Protein AF-A0A397C5M6-F1 (afdb_monomer_lite)

InterPro domains:
  IPR000742 EGF-like domain [PS00022] (44-55)
  IPR000742 EGF-like domain [PS00022] (215-226)
  IPR000742 EGF-like domain [PS01186] (44-55)
  IPR000742 EGF-like domain [PS01186] (215-226)
  IPR000742 EGF-like domain [PS50026] (17-56)
  IPR000742 EGF-like domain [PS50026] (193-227)
  IPR000742 EGF-like domain [SM00181] (20-56)
  IPR000742 EGF-like domain [SM00181] (185-227)
  IPR013111 Epidermal growth factor-like domain, extracellular [PF07974] (201-226)
  IPR052108 Multiple EGF-like domains/Integrin beta-like [PTHR24035] (18-228)

Foldseek 3Di:
DDDDDDDDDPDDPPPDPPQAADDPPDALVVQFDWDQDPVRHTFTDGHFQFEDGSRQFGAAFWWFQQPQQVVFFFWKKKKFFADDPAPDWKWKDALHDTFTQDQHDPRDGPDDQVSVQVRVCPTLFADHKGKDWDDWDPPPPDSGGGPTMIMMTRPITDRGTRAYHRRDDQRHDAQVSMAIVVRSRIGMDTPDRPRHGTTGALNVAFDQDRNVSFTDGDPQFDDRSSRDRDDD

Radius of gyration: 25.09 Å; chains: 1; bounding box: 76×73×79 Å

Organism: Aphanomyces astaci (NCBI:txid112090)

Secondary structure (DSSP, 8-state):
------------------S--S-SSSGGGGSEEEEE-TTS-EEEEEPTTEESTTS-EEPPPEEE-TTTGGGSBPEEEEEEEPP--TTPEEEEEETTEEEEEES-GGGS----HHHHHHHHTT-TT--SEEEEEEPPPS-TT-TTS-SEEEEEEE----SS----SSS--SS---GGGEEEESTTSEEEEES--SSBPPEEEGGGSEEEETTTTEEEEPTT-BSTTS-B-S--

pLDDT: mean 88.64, std 14.31, range [40.0, 98.44]

Structure (mmCIF, N/CA/C/O backbone):
data_AF-A0A397C5M6-F1
#
_entry.id   AF-A0A397C5M6-F1
#
loop_
_atom_site.group_PDB
_atom_site.id
_atom_site.type_symbol
_atom_site.label_atom_id
_atom_site.label_alt_id
_atom_site.label_comp_id
_atom_site.label_asym_id
_atom_site.label_entity_id
_atom_site.label_seq_id
_atom_site.pdbx_PDB_ins_code
_atom_site.Cartn_x
_atom_site.Cartn_y
_atom_site.Cartn_z
_atom_site.occupancy
_atom_site.B_iso_or_equiv
_atom_site.auth_seq_id
_atom_site.auth_comp_id
_atom_site.auth_asym_id
_atom_site.auth_atom_id
_atom_site.pdbx_PDB_model_num
ATOM 1 N N . MET A 1 1 ? 49.714 47.396 -44.069 1.00 40.00 1 MET A N 1
ATOM 2 C CA . MET A 1 1 ? 48.241 47.427 -43.935 1.00 40.00 1 MET A CA 1
ATOM 3 C C . MET A 1 1 ? 47.836 46.249 -43.061 1.00 40.00 1 MET A C 1
ATOM 5 O O . MET A 1 1 ? 47.991 45.115 -43.488 1.00 40.00 1 MET A O 1
ATOM 9 N N . TRP A 1 2 ? 47.463 46.509 -41.807 1.00 40.03 2 TRP A N 1
ATOM 10 C CA . TRP A 1 2 ? 47.144 45.485 -40.804 1.00 40.03 2 TRP A CA 1
ATOM 11 C C . TRP A 1 2 ? 45.638 45.205 -40.867 1.00 40.03 2 TRP A C 1
ATOM 13 O O . TRP A 1 2 ? 44.846 46.119 -40.651 1.00 40.03 2 TRP A O 1
ATOM 23 N N . SER A 1 3 ? 45.238 43.981 -41.216 1.00 46.47 3 SER A N 1
ATOM 24 C CA . SER A 1 3 ? 43.826 43.579 -41.204 1.00 46.47 3 SER A CA 1
ATOM 25 C C . SER A 1 3 ? 43.488 43.016 -39.826 1.00 46.47 3 SER A C 1
ATOM 27 O O . SER A 1 3 ? 44.036 41.992 -39.428 1.00 46.47 3 SER A O 1
ATOM 29 N N . ILE A 1 4 ? 42.618 43.706 -39.089 1.00 50.81 4 ILE A N 1
ATOM 30 C CA . ILE A 1 4 ? 42.120 43.274 -37.779 1.00 50.81 4 ILE A CA 1
ATOM 31 C C . ILE A 1 4 ? 40.920 42.350 -38.024 1.00 50.81 4 ILE A C 1
ATOM 33 O O . ILE A 1 4 ? 39.865 42.800 -38.464 1.00 50.81 4 ILE A O 1
ATOM 37 N N . LEU A 1 5 ? 41.091 41.053 -37.765 1.00 54.50 5 LEU A N 1
ATOM 38 C CA . LEU A 1 5 ? 40.005 40.072 -37.737 1.00 54.50 5 LEU A CA 1
ATOM 39 C C . LEU A 1 5 ? 39.285 40.171 -36.386 1.00 54.50 5 LEU A C 1
ATOM 41 O O . LEU A 1 5 ? 39.856 39.846 -35.348 1.00 54.50 5 LEU A O 1
ATOM 45 N N . VAL A 1 6 ? 38.031 40.621 -36.400 1.00 57.50 6 VAL A N 1
ATOM 46 C CA . VAL A 1 6 ? 37.150 40.606 -35.225 1.00 57.50 6 VAL A CA 1
ATOM 47 C C . VAL A 1 6 ? 36.519 39.217 -35.128 1.00 57.50 6 VAL A C 1
ATOM 49 O O . VAL A 1 6 ? 35.635 38.874 -35.910 1.00 57.50 6 VAL A O 1
ATOM 52 N N . ALA A 1 7 ? 36.986 38.400 -34.185 1.00 58.12 7 ALA A N 1
ATOM 53 C CA . ALA A 1 7 ? 36.341 37.134 -33.858 1.00 58.12 7 ALA A CA 1
ATOM 54 C C . ALA A 1 7 ? 35.047 37.416 -33.076 1.00 58.12 7 ALA A C 1
ATOM 56 O O . ALA A 1 7 ? 35.096 37.847 -31.924 1.00 58.12 7 ALA A O 1
ATOM 57 N N . MET A 1 8 ? 33.884 37.191 -33.694 1.00 60.22 8 MET A N 1
ATOM 58 C CA . MET A 1 8 ? 32.612 37.181 -32.969 1.00 60.22 8 MET A CA 1
ATOM 59 C C . MET A 1 8 ? 32.533 35.915 -32.115 1.00 60.22 8 MET A C 1
ATOM 61 O O . MET A 1 8 ? 32.341 34.815 -32.630 1.00 60.22 8 MET A O 1
ATOM 65 N N . ALA A 1 9 ? 32.680 36.069 -30.801 1.00 58.56 9 ALA A N 1
ATOM 66 C CA . ALA A 1 9 ? 32.349 35.018 -29.852 1.00 58.56 9 ALA A CA 1
ATOM 67 C C . ALA A 1 9 ? 30.820 34.865 -29.805 1.00 58.56 9 ALA A C 1
ATOM 69 O O . ALA A 1 9 ? 30.114 35.738 -29.303 1.00 58.56 9 ALA A O 1
ATOM 70 N N . VAL A 1 10 ? 30.303 33.758 -30.342 1.00 61.38 10 VAL A N 1
ATOM 71 C CA . VAL A 1 10 ? 28.912 33.353 -30.123 1.00 61.38 10 VAL A CA 1
ATOM 72 C C . VAL A 1 10 ? 28.806 32.906 -28.668 1.00 61.38 10 VAL A C 1
ATOM 74 O O . VAL A 1 10 ? 29.210 31.800 -28.315 1.00 61.38 10 VAL A O 1
ATOM 77 N N . VAL A 1 11 ? 28.297 33.784 -27.806 1.00 57.28 11 VAL A N 1
ATOM 78 C CA . VAL A 1 11 ? 27.902 33.409 -26.448 1.00 57.28 11 VAL A CA 1
ATOM 79 C C . VAL A 1 11 ? 26.636 32.570 -26.587 1.00 57.28 11 VAL A C 1
ATOM 81 O O . VAL A 1 11 ? 25.558 33.102 -26.846 1.00 57.28 11 VAL A O 1
ATOM 84 N N . ALA A 1 12 ? 26.761 31.248 -26.467 1.00 60.75 12 ALA A N 1
ATOM 85 C CA . ALA A 1 12 ? 25.598 30.399 -26.269 1.00 60.75 12 ALA A CA 1
ATOM 86 C C . ALA A 1 12 ? 24.931 30.852 -24.965 1.00 60.75 12 ALA A C 1
ATOM 88 O O . ALA A 1 12 ? 25.520 30.734 -23.890 1.00 60.75 12 ALA A O 1
ATOM 89 N N . ALA A 1 13 ? 23.731 31.424 -25.065 1.00 56.16 13 ALA A N 1
ATOM 90 C CA . ALA A 1 13 ? 22.912 31.694 -23.900 1.00 56.16 13 ALA A CA 1
ATOM 91 C C . ALA A 1 13 ? 22.637 30.348 -23.224 1.00 56.16 13 ALA A C 1
ATOM 93 O O . ALA A 1 13 ? 21.854 29.540 -23.725 1.00 56.16 13 ALA A O 1
ATOM 94 N N . VAL A 1 14 ? 23.319 30.082 -22.111 1.00 53.06 14 VAL A N 1
ATOM 95 C CA . VAL A 1 14 ? 22.923 29.015 -21.199 1.00 53.06 14 VAL A CA 1
ATOM 96 C C . VAL A 1 14 ? 21.581 29.468 -20.649 1.00 53.06 14 VAL A C 1
ATOM 98 O O . VAL A 1 14 ? 21.515 30.318 -19.766 1.00 53.06 14 VAL A O 1
ATOM 101 N N . THR A 1 15 ? 20.495 28.983 -21.245 1.00 57.44 15 THR A N 1
ATOM 102 C CA . THR A 1 15 ? 19.171 29.129 -20.655 1.00 57.44 15 THR A CA 1
ATOM 103 C C . THR A 1 15 ? 19.256 28.448 -19.301 1.00 57.44 15 THR A C 1
ATOM 105 O O . THR A 1 15 ? 19.403 27.222 -19.250 1.00 57.44 15 THR A O 1
ATOM 108 N N . GLU A 1 16 ? 19.219 29.221 -18.214 1.00 56.28 16 GLU A N 1
ATOM 109 C CA . GLU A 1 16 ? 18.973 28.648 -16.896 1.00 56.28 16 GLU A CA 1
ATOM 110 C C . GLU A 1 16 ? 17.766 27.717 -17.043 1.00 56.28 16 GLU A C 1
ATOM 112 O O . GLU A 1 16 ? 16.783 28.115 -17.683 1.00 56.28 16 GLU A O 1
ATOM 117 N N . PRO A 1 17 ? 17.831 26.461 -16.565 1.00 61.19 17 PRO A N 1
ATOM 118 C CA . PRO A 1 17 ? 16.669 25.596 -16.599 1.00 61.19 17 PRO A CA 1
ATOM 119 C C . PRO A 1 17 ? 15.584 26.311 -15.796 1.00 61.19 17 PRO A C 1
ATOM 121 O O . PRO A 1 17 ? 15.646 26.367 -14.570 1.00 61.19 17 PRO A O 1
ATOM 124 N N . GLY A 1 18 ? 14.643 26.938 -16.511 1.00 66.69 18 GLY A N 1
ATOM 125 C CA . GLY A 1 18 ? 13.567 27.704 -15.906 1.00 66.69 18 GLY A CA 1
ATOM 126 C C . GLY A 1 18 ? 12.894 26.849 -14.847 1.00 66.69 18 GLY A C 1
ATOM 127 O O . GLY A 1 18 ? 12.786 25.640 -15.030 1.00 66.69 18 GLY A O 1
ATOM 128 N N . LYS A 1 19 ? 12.497 27.470 -13.736 1.00 81.56 19 LYS A N 1
ATOM 129 C CA . LYS A 1 19 ? 11.843 26.829 -12.592 1.00 81.56 19 LYS A CA 1
ATOM 130 C C . LYS A 1 19 ? 10.754 25.844 -13.046 1.00 81.56 19 LYS A C 1
ATOM 132 O O . LYS A 1 19 ? 9.642 26.259 -13.370 1.00 81.56 19 LYS A O 1
ATOM 137 N N . ARG A 1 20 ? 11.094 24.557 -13.118 1.00 90.38 20 ARG A N 1
ATOM 138 C CA . ARG A 1 20 ? 10.254 23.506 -13.698 1.00 90.38 20 ARG A CA 1
ATOM 139 C C . ARG A 1 20 ? 10.418 22.219 -12.925 1.00 90.38 20 ARG A C 1
ATOM 141 O O . ARG A 1 20 ? 11.505 21.918 -12.433 1.00 90.38 20 ARG A O 1
ATOM 148 N N . CYS A 1 21 ? 9.342 21.454 -12.870 1.00 94.69 21 CYS A N 1
ATOM 149 C CA . CYS A 1 21 ? 9.414 20.094 -12.386 1.00 94.69 21 CYS A CA 1
ATOM 150 C C . CYS A 1 21 ? 10.227 19.198 -13.327 1.00 94.69 21 CYS A C 1
ATOM 152 O O . CYS A 1 21 ? 10.372 19.513 -14.514 1.00 94.69 21 CYS A O 1
ATOM 154 N N . PRO A 1 22 ? 10.748 18.080 -12.796 1.00 94.81 22 PRO A N 1
ATOM 155 C CA . PRO A 1 22 ? 11.419 17.049 -13.577 1.00 94.81 22 PRO A CA 1
ATOM 156 C C . PRO A 1 22 ? 10.592 16.571 -14.770 1.00 94.81 22 PRO A C 1
ATOM 158 O O . PRO A 1 22 ? 9.368 16.655 -14.745 1.00 94.81 22 PRO A O 1
ATOM 161 N N . GLY A 1 23 ? 11.256 16.023 -15.786 1.00 92.38 23 GLY A N 1
ATOM 162 C CA . GLY A 1 23 ? 10.619 15.503 -16.999 1.00 92.38 23 GLY A CA 1
ATOM 163 C C . GLY A 1 23 ? 10.779 16.428 -18.207 1.00 92.38 23 GLY A C 1
ATOM 164 O O . GLY A 1 23 ? 10.737 17.655 -18.104 1.00 92.38 23 GLY A O 1
ATOM 165 N N . SER A 1 24 ? 11.008 15.824 -19.374 1.00 87.62 24 SER A N 1
ATOM 166 C CA . SER A 1 24 ? 11.149 16.511 -20.661 1.00 87.62 24 SER A CA 1
ATOM 167 C C . SER A 1 24 ? 10.620 15.612 -21.786 1.00 87.62 24 SER A C 1
ATOM 169 O O . SER A 1 24 ? 10.921 14.419 -21.778 1.00 87.62 24 SER A O 1
ATOM 171 N N . PRO A 1 25 ? 9.848 16.133 -22.760 1.00 90.12 25 PRO A N 1
ATOM 172 C CA . PRO A 1 25 ? 9.421 17.531 -22.904 1.00 90.12 25 PRO A CA 1
ATOM 173 C C . PRO A 1 25 ? 8.312 17.939 -21.922 1.00 90.12 25 PRO A C 1
ATOM 175 O O . PRO A 1 25 ? 8.061 19.128 -21.740 1.00 90.12 25 PRO A O 1
ATOM 178 N N . ASN A 1 26 ? 7.667 16.966 -21.275 1.00 93.00 26 ASN A N 1
ATOM 179 C CA . ASN A 1 26 ? 6.544 17.195 -20.377 1.00 93.00 26 ASN A CA 1
ATOM 180 C C . ASN A 1 26 ? 6.966 17.029 -18.915 1.00 93.00 26 ASN A C 1
ATOM 182 O O . ASN A 1 26 ? 7.585 16.030 -18.551 1.00 93.00 26 ASN A O 1
ATOM 186 N N . GLN A 1 27 ? 6.578 17.988 -18.074 1.00 94.69 27 GLN A N 1
ATOM 187 C CA . GLN A 1 27 ? 6.811 17.925 -16.632 1.00 94.69 27 GLN A CA 1
ATOM 188 C C . GLN A 1 27 ? 6.060 16.740 -16.017 1.00 94.69 27 GLN A C 1
ATOM 190 O O . GLN A 1 27 ? 4.915 16.457 -16.378 1.00 94.69 27 GLN A O 1
ATOM 195 N N . CYS A 1 28 ? 6.727 16.048 -15.099 1.00 97.19 28 CYS A N 1
ATOM 196 C CA . CYS A 1 28 ? 6.271 14.824 -14.452 1.00 97.19 28 CYS A CA 1
ATOM 197 C C . CYS A 1 28 ? 5.779 13.764 -15.444 1.00 97.19 28 CYS A C 1
ATOM 199 O O . CYS A 1 28 ? 4.885 12.987 -15.119 1.00 97.19 28 CYS A O 1
ATOM 201 N N . SER A 1 29 ? 6.308 13.781 -16.674 1.00 96.94 29 SER A N 1
ATOM 202 C CA . SER A 1 29 ? 5.958 12.863 -17.763 1.00 96.94 29 SER A CA 1
ATOM 203 C C . SER A 1 29 ? 4.452 12.740 -18.026 1.00 96.94 29 SER A C 1
ATOM 205 O O . SER A 1 29 ? 4.006 11.729 -18.554 1.00 96.94 29 SER A O 1
ATOM 207 N N . LEU A 1 30 ? 3.660 13.761 -17.660 1.00 96.75 30 LEU A N 1
ATOM 208 C CA . LEU A 1 30 ? 2.185 13.735 -17.646 1.00 96.75 30 LEU A CA 1
ATOM 209 C C . LEU A 1 30 ? 1.556 12.662 -16.730 1.00 96.75 30 LEU A C 1
ATOM 211 O O . LEU A 1 30 ? 0.354 12.411 -16.801 1.00 96.75 30 LEU A O 1
ATOM 215 N N . HIS A 1 31 ? 2.348 12.071 -15.840 1.00 97.38 31 HIS A N 1
ATOM 216 C CA . HIS A 1 31 ? 1.968 11.019 -14.896 1.00 97.38 31 HIS A CA 1
ATOM 217 C C . HIS A 1 31 ? 2.108 11.468 -13.441 1.00 97.38 31 HIS A C 1
ATOM 219 O O . HIS A 1 31 ? 2.212 10.653 -12.527 1.00 97.38 31 HIS A O 1
ATOM 225 N N . GLY A 1 32 ? 2.107 12.776 -13.201 1.00 96.88 32 GLY A N 1
ATOM 226 C CA . GLY A 1 32 ? 2.192 13.336 -11.866 1.00 96.88 32 GLY A CA 1
ATOM 227 C C . GLY A 1 32 ? 1.844 14.813 -11.827 1.00 96.88 32 GLY A C 1
ATOM 228 O O . GLY A 1 32 ? 1.787 15.494 -12.851 1.00 96.88 32 GLY A O 1
ATOM 229 N N . SER A 1 33 ? 1.627 15.300 -10.614 1.00 96.06 33 SER A N 1
ATOM 230 C CA . SER A 1 33 ? 1.415 16.714 -10.329 1.00 96.06 33 SER A CA 1
ATOM 231 C C . SER A 1 33 ? 2.737 17.369 -9.943 1.00 96.06 33 SER A C 1
ATOM 233 O O . SER A 1 33 ? 3.456 16.869 -9.076 1.00 96.06 33 SER A O 1
ATOM 235 N N . CYS A 1 34 ? 3.041 18.504 -10.570 1.00 95.75 34 CYS A N 1
ATOM 236 C CA . CYS A 1 34 ? 4.200 19.325 -10.234 1.00 95.75 34 CYS A CA 1
ATOM 237 C C . CYS A 1 34 ? 3.954 20.089 -8.925 1.00 95.75 34 CYS A C 1
ATOM 239 O O . CYS A 1 34 ? 2.954 20.794 -8.799 1.00 95.75 34 CYS A O 1
ATOM 241 N N . MET A 1 35 ? 4.858 19.947 -7.958 1.00 94.50 35 MET A N 1
ATOM 242 C CA . MET A 1 35 ? 4.750 20.511 -6.611 1.00 94.50 35 MET A CA 1
ATOM 243 C C . MET A 1 35 ? 6.066 21.188 -6.221 1.00 94.50 35 MET A C 1
ATOM 245 O O . MET A 1 35 ? 7.127 20.842 -6.737 1.00 94.50 35 MET A O 1
ATOM 249 N N . ILE A 1 36 ? 6.011 22.122 -5.271 1.00 94.06 36 ILE A N 1
ATOM 250 C CA . ILE A 1 36 ? 7.204 22.694 -4.638 1.00 94.06 36 ILE A CA 1
ATOM 251 C C . ILE A 1 36 ? 7.293 22.129 -3.221 1.00 94.06 36 ILE A C 1
ATOM 253 O O . ILE A 1 36 ? 6.330 22.224 -2.457 1.00 94.06 36 ILE A O 1
ATOM 257 N N . ASN A 1 37 ? 8.419 21.508 -2.870 1.00 91.38 37 ASN A N 1
ATOM 258 C CA . ASN A 1 37 ? 8.623 20.978 -1.524 1.00 91.38 37 ASN A CA 1
ATOM 259 C C . ASN A 1 37 ? 8.967 22.096 -0.516 1.00 91.38 37 ASN A C 1
ATOM 261 O O . ASN A 1 37 ? 9.130 23.263 -0.872 1.00 91.38 37 ASN A O 1
ATOM 265 N N . ARG A 1 38 ? 9.113 21.749 0.770 1.00 92.44 38 ARG A N 1
ATOM 266 C CA . ARG A 1 38 ? 9.421 22.734 1.828 1.00 92.44 38 ARG A CA 1
ATOM 267 C C . ARG A 1 38 ? 10.788 23.417 1.678 1.00 92.44 38 ARG A C 1
ATOM 269 O O . ARG A 1 38 ? 10.997 24.455 2.293 1.00 92.44 38 ARG A O 1
ATOM 276 N N . HIS A 1 39 ? 11.686 22.861 0.866 1.00 93.56 39 HIS A N 1
ATOM 277 C CA . HIS A 1 39 ? 12.997 23.434 0.555 1.00 93.56 39 HIS A CA 1
ATOM 278 C C . HIS A 1 39 ? 12.978 24.311 -0.708 1.00 93.56 39 HIS A C 1
ATOM 280 O O . HIS A 1 39 ? 14.009 24.859 -1.086 1.00 93.56 39 HIS A O 1
ATOM 286 N N . GLY A 1 40 ? 11.817 24.481 -1.354 1.00 91.44 40 GLY A N 1
ATOM 287 C CA . GLY A 1 40 ? 11.685 25.283 -2.572 1.00 91.44 40 GLY A CA 1
ATOM 288 C C . GLY A 1 40 ? 12.046 24.538 -3.861 1.00 91.44 40 GLY A C 1
ATOM 289 O O . GLY A 1 40 ? 12.165 25.169 -4.910 1.00 91.44 40 GLY A O 1
ATOM 290 N N . GLU A 1 41 ? 12.210 23.216 -3.807 1.00 92.94 41 GLU A N 1
ATOM 291 C CA . GLU A 1 41 ? 12.560 22.388 -4.963 1.00 92.94 41 GLU A CA 1
ATOM 292 C C . GLU A 1 41 ? 11.303 21.930 -5.705 1.00 92.94 41 GLU A C 1
ATOM 294 O O . GLU A 1 41 ? 10.301 21.557 -5.089 1.00 92.94 41 GLU A O 1
ATOM 299 N N . TYR A 1 42 ? 11.375 21.917 -7.035 1.00 94.19 42 TYR A N 1
ATOM 300 C CA . TYR A 1 42 ? 10.312 21.405 -7.891 1.00 94.19 42 TYR A CA 1
ATOM 301 C C . TYR A 1 42 ? 10.393 19.879 -7.964 1.00 94.19 42 TYR A C 1
ATOM 303 O O . TYR A 1 42 ? 11.388 19.329 -8.432 1.00 94.19 42 TYR A O 1
ATOM 311 N N . ILE A 1 43 ? 9.341 19.202 -7.514 1.00 95.19 43 ILE A N 1
ATOM 312 C CA . ILE A 1 43 ? 9.251 17.741 -7.447 1.00 95.19 43 ILE A CA 1
ATOM 313 C C . ILE A 1 43 ? 7.940 17.249 -8.059 1.00 95.19 43 ILE A C 1
ATOM 315 O O . ILE A 1 43 ? 6.960 17.990 -8.154 1.00 95.19 43 ILE A O 1
ATOM 319 N N . CYS A 1 44 ? 7.905 15.975 -8.435 1.00 97.50 44 CYS A N 1
ATOM 320 C CA . CYS A 1 44 ? 6.708 15.339 -8.965 1.00 97.50 44 CYS A CA 1
ATOM 321 C C . CYS A 1 44 ? 6.037 14.450 -7.914 1.00 97.50 44 CYS A C 1
ATOM 323 O O . CYS A 1 44 ? 6.673 13.574 -7.333 1.00 97.50 44 CYS A O 1
ATOM 325 N N . ASN A 1 45 ? 4.740 14.657 -7.689 1.00 97.19 45 ASN A N 1
ATOM 326 C CA . ASN A 1 45 ? 3.882 13.700 -6.994 1.00 97.19 45 ASN A CA 1
ATOM 327 C C . ASN A 1 45 ? 3.234 12.793 -8.043 1.00 97.19 45 ASN A C 1
ATOM 329 O O . ASN A 1 45 ? 2.375 13.253 -8.800 1.00 97.19 45 ASN A O 1
ATOM 333 N N . CYS A 1 46 ? 3.674 11.542 -8.130 1.00 98.31 46 CYS A N 1
ATOM 334 C CA . CYS A 1 46 ? 3.247 10.643 -9.189 1.00 98.31 46 CYS A CA 1
ATOM 335 C C . CYS A 1 46 ? 1.823 10.134 -8.974 1.00 98.31 46 CYS A C 1
ATOM 337 O O . CYS A 1 46 ? 1.351 9.953 -7.854 1.00 98.31 46 CYS A O 1
ATOM 339 N N . GLN A 1 47 ? 1.121 9.884 -10.071 1.00 97.88 47 GLN A N 1
ATOM 340 C CA . GLN A 1 47 ? -0.157 9.184 -10.058 1.00 97.88 47 GLN A CA 1
ATOM 341 C C . GLN A 1 47 ? 0.035 7.735 -9.583 1.00 97.88 47 GLN A C 1
ATOM 343 O O . GLN A 1 47 ? 1.130 7.178 -9.670 1.00 97.88 47 GLN A O 1
ATOM 348 N N . TRP A 1 48 ? -1.039 7.111 -9.095 1.00 97.50 48 TRP A N 1
ATOM 349 C CA . TRP A 1 48 ? -1.038 5.697 -8.711 1.00 97.50 48 TRP A CA 1
ATOM 350 C C . TRP A 1 48 ? -0.537 4.811 -9.857 1.00 97.50 48 TRP A C 1
ATOM 352 O O . TRP A 1 48 ? -0.982 4.945 -10.997 1.00 97.50 48 TRP A O 1
ATOM 362 N N . GLY A 1 49 ? 0.399 3.917 -9.550 1.00 97.75 49 GLY A N 1
ATOM 363 C CA . GLY A 1 49 ? 1.052 3.039 -10.517 1.00 97.75 49 GLY A CA 1
ATOM 364 C C . GLY A 1 49 ? 2.230 3.663 -11.265 1.00 97.75 49 GLY A C 1
ATOM 365 O O . GLY A 1 49 ? 2.834 2.978 -12.090 1.00 97.75 49 GLY A O 1
ATOM 366 N N . TYR A 1 50 ? 2.601 4.908 -10.960 1.00 98.31 50 TYR A N 1
ATOM 367 C CA . TYR A 1 50 ? 3.782 5.576 -11.504 1.00 98.31 50 TYR A CA 1
ATOM 368 C C . TYR A 1 50 ? 4.763 5.974 -10.399 1.00 98.31 50 TYR A C 1
ATOM 370 O O . TYR A 1 50 ? 4.388 6.275 -9.266 1.00 98.31 50 TYR A O 1
ATOM 378 N N . THR A 1 51 ? 6.048 5.971 -10.736 1.00 97.88 51 THR A N 1
ATOM 379 C CA . THR A 1 51 ? 7.153 6.273 -9.828 1.00 97.88 51 THR A CA 1
ATOM 380 C C . THR A 1 51 ? 8.343 6.869 -10.587 1.00 97.88 51 THR A C 1
ATOM 382 O O . THR A 1 51 ? 8.280 7.130 -11.792 1.00 97.88 51 THR A O 1
ATOM 385 N N . GLY A 1 52 ? 9.439 7.098 -9.871 1.00 96.12 52 GLY A N 1
ATOM 386 C CA . GLY A 1 52 ? 10.633 7.759 -10.375 1.00 96.12 52 GLY A CA 1
ATOM 387 C C . GLY A 1 52 ? 10.595 9.268 -10.155 1.00 96.12 52 GLY A C 1
ATOM 388 O O . GLY A 1 52 ? 9.621 9.839 -9.665 1.00 96.12 52 GLY A O 1
ATOM 389 N N . PHE A 1 53 ? 11.697 9.922 -10.505 1.00 95.69 53 PHE A N 1
ATOM 390 C CA . PHE A 1 53 ? 11.902 11.349 -10.251 1.00 95.69 53 PHE A CA 1
ATOM 391 C C . PHE A 1 53 ? 10.955 12.255 -11.056 1.00 95.69 53 PHE A C 1
ATOM 393 O O . PHE A 1 53 ? 10.534 13.305 -10.573 1.00 95.69 53 PHE A O 1
ATOM 400 N N . ASP A 1 54 ? 10.596 11.835 -12.266 1.00 97.12 54 ASP A N 1
ATOM 401 C CA . ASP A 1 54 ? 9.722 12.546 -13.199 1.00 97.12 54 ASP A CA 1
ATOM 402 C C . ASP A 1 54 ? 8.462 11.747 -13.558 1.00 97.12 54 ASP A C 1
ATOM 404 O O . ASP A 1 54 ? 7.829 12.029 -14.572 1.00 97.12 54 ASP A O 1
ATOM 408 N N . CYS A 1 55 ? 8.111 10.737 -12.758 1.00 98.12 55 CYS A N 1
ATOM 409 C CA . CYS A 1 55 ? 6.958 9.859 -12.970 1.00 98.12 55 CYS A CA 1
ATOM 410 C C . CYS A 1 55 ? 6.932 9.109 -14.317 1.00 98.12 55 CYS A C 1
ATOM 412 O O . CYS A 1 55 ? 5.879 8.617 -14.718 1.00 98.12 55 CYS A O 1
ATOM 414 N N . ALA A 1 56 ? 8.062 8.989 -15.026 1.00 97.62 56 ALA A N 1
ATOM 415 C CA . ALA A 1 56 ? 8.124 8.256 -16.293 1.00 97.62 56 ALA A CA 1
ATOM 416 C C . ALA A 1 56 ? 8.011 6.730 -16.125 1.00 97.62 56 ALA A C 1
ATOM 418 O O . ALA A 1 56 ? 7.703 6.020 -17.083 1.00 97.62 56 ALA A O 1
ATOM 419 N N . GLN A 1 57 ? 8.295 6.210 -14.929 1.00 97.75 57 GLN A N 1
ATOM 420 C CA . GLN A 1 57 ? 8.378 4.775 -14.680 1.00 97.75 57 GLN A CA 1
ATOM 421 C C . GLN A 1 57 ? 7.039 4.240 -14.181 1.00 97.75 57 GLN A C 1
ATOM 423 O O . GLN A 1 57 ? 6.529 4.683 -13.155 1.00 97.75 57 GLN A O 1
ATOM 428 N N . LYS A 1 58 ? 6.488 3.239 -14.865 1.00 98.06 58 LYS A N 1
ATOM 429 C CA . LYS A 1 58 ? 5.387 2.428 -14.349 1.00 98.06 58 LYS A CA 1
ATOM 430 C C . LYS A 1 58 ? 5.898 1.475 -13.281 1.00 98.06 58 LYS A C 1
ATOM 432 O O . LYS A 1 58 ? 6.938 0.836 -13.442 1.00 98.06 58 LYS A O 1
ATOM 437 N N . MET A 1 59 ? 5.129 1.339 -12.213 1.00 97.94 59 MET A N 1
ATOM 438 C CA . MET A 1 59 ? 5.333 0.289 -11.227 1.00 97.94 59 MET A CA 1
ATOM 439 C C . MET A 1 59 ? 4.875 -1.046 -11.818 1.00 97.94 59 MET A C 1
ATOM 441 O O . MET A 1 59 ? 3.855 -1.112 -12.503 1.00 97.94 59 MET A O 1
ATOM 445 N N . CYS A 1 60 ? 5.624 -2.113 -11.557 1.00 98.12 60 CYS A N 1
ATOM 446 C CA . CYS A 1 60 ? 5.183 -3.462 -11.896 1.00 98.12 60 CYS A CA 1
ATOM 447 C C . CYS A 1 60 ? 4.278 -4.033 -10.803 1.00 98.12 60 CYS A C 1
ATOM 449 O O . CYS A 1 60 ? 4.359 -3.581 -9.657 1.00 98.12 60 CYS A O 1
ATOM 451 N N . PRO A 1 61 ? 3.446 -5.038 -11.120 1.00 98.12 61 PRO A N 1
ATOM 452 C CA . PRO A 1 61 ? 2.744 -5.823 -10.122 1.00 98.12 61 PRO A CA 1
ATOM 453 C C . PRO A 1 61 ? 3.689 -6.298 -9.023 1.00 98.12 61 PRO A C 1
ATOM 455 O O . PRO A 1 61 ? 4.826 -6.681 -9.299 1.00 98.12 61 PRO A O 1
ATOM 458 N N . HIS A 1 62 ? 3.226 -6.235 -7.784 1.00 97.75 62 HIS A N 1
ATOM 459 C CA . HIS A 1 62 ? 3.990 -6.689 -6.631 1.00 97.75 62 HIS A CA 1
ATOM 46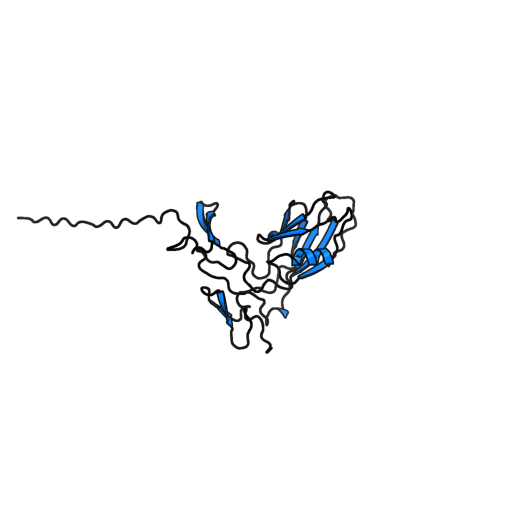0 C C . HIS A 1 62 ? 3.356 -7.948 -6.056 1.00 97.75 62 HIS A C 1
ATOM 462 O O . HIS A 1 62 ? 2.168 -8.217 -6.242 1.00 97.75 62 HIS A O 1
ATOM 468 N N . GLY A 1 63 ? 4.158 -8.696 -5.317 1.00 97.06 63 GLY A N 1
ATOM 469 C CA . GLY A 1 63 ? 3.687 -9.812 -4.523 1.00 97.06 63 GLY A CA 1
ATOM 470 C C . GLY A 1 63 ? 4.742 -10.271 -3.544 1.00 97.06 63 GLY A C 1
ATOM 471 O O . GLY A 1 63 ? 5.809 -9.666 -3.415 1.00 97.06 63 GLY A O 1
ATOM 472 N N . PHE A 1 64 ? 4.392 -11.323 -2.826 1.00 96.81 64 PHE A N 1
ATOM 473 C CA . PHE A 1 64 ? 5.295 -11.993 -1.915 1.00 96.81 64 PHE A CA 1
ATOM 474 C C . PHE A 1 64 ? 6.070 -13.075 -2.659 1.00 96.81 64 PHE A C 1
ATOM 476 O O . PHE A 1 64 ? 5.518 -13.766 -3.510 1.00 96.81 64 PHE A O 1
ATOM 483 N N . ASP A 1 65 ? 7.348 -13.209 -2.327 1.00 95.50 65 ASP A N 1
ATOM 484 C CA . ASP A 1 65 ? 8.223 -14.247 -2.866 1.00 95.50 65 ASP A CA 1
ATOM 485 C C . ASP A 1 65 ? 7.732 -15.634 -2.385 1.00 95.50 65 ASP A C 1
ATOM 487 O O . ASP A 1 65 ? 7.708 -15.878 -1.173 1.00 95.50 65 ASP A O 1
ATOM 491 N N . PRO A 1 66 ? 7.322 -16.544 -3.288 1.00 94.00 66 PRO A N 1
ATOM 492 C CA . PRO A 1 66 ? 6.733 -17.832 -2.921 1.00 94.00 66 PRO A CA 1
ATOM 493 C C . PRO A 1 66 ? 7.738 -18.829 -2.324 1.00 94.00 66 PRO A C 1
ATOM 495 O O . PRO A 1 66 ? 7.334 -19.891 -1.864 1.00 94.00 66 PRO A O 1
ATOM 498 N N . VAL A 1 67 ? 9.038 -18.522 -2.321 1.00 93.44 67 VAL A N 1
ATOM 499 C CA . VAL A 1 67 ? 10.086 -19.366 -1.734 1.00 93.44 67 VAL A CA 1
ATOM 500 C C . VAL A 1 67 ? 10.426 -18.905 -0.320 1.00 93.44 67 VAL A C 1
ATOM 502 O O . VAL A 1 67 ? 10.600 -19.726 0.580 1.00 93.44 67 VAL A O 1
ATOM 505 N N . THR A 1 68 ? 10.536 -17.594 -0.105 1.00 93.12 68 THR A N 1
ATOM 506 C CA . THR A 1 68 ? 11.017 -17.048 1.176 1.00 93.12 68 THR A CA 1
ATOM 507 C C . THR A 1 68 ? 9.900 -16.696 2.160 1.00 93.12 68 THR A C 1
ATOM 509 O O . THR A 1 68 ? 10.153 -16.601 3.363 1.00 93.12 68 THR A O 1
ATOM 512 N N . SER A 1 69 ? 8.656 -16.553 1.692 1.00 92.44 69 SER A N 1
ATOM 513 C CA . SER A 1 69 ? 7.551 -16.027 2.508 1.00 92.44 69 SER A CA 1
ATOM 514 C C . SER A 1 69 ? 7.089 -16.925 3.655 1.00 92.44 69 SER A C 1
ATOM 516 O O . SER A 1 69 ? 6.574 -16.406 4.645 1.00 92.44 69 SER A O 1
ATOM 518 N N . ASP A 1 70 ? 7.281 -18.241 3.564 1.00 89.81 70 ASP A N 1
ATOM 519 C CA . ASP A 1 70 ? 6.857 -19.182 4.612 1.00 89.81 70 ASP A CA 1
ATOM 520 C C . ASP A 1 70 ? 7.781 -19.164 5.841 1.00 89.81 70 ASP A C 1
ATOM 522 O O . ASP A 1 70 ? 7.379 -19.539 6.942 1.00 89.81 70 ASP A O 1
ATOM 526 N N . ALA A 1 71 ? 9.021 -18.695 5.676 1.00 90.88 71 ALA A N 1
ATOM 527 C CA . ALA A 1 71 ? 10.013 -18.607 6.750 1.00 90.88 71 ALA A CA 1
ATOM 528 C C . ALA A 1 71 ? 9.952 -17.280 7.531 1.00 90.88 71 ALA A C 1
ATOM 530 O O . ALA A 1 71 ? 10.733 -17.057 8.464 1.00 90.88 71 ALA A O 1
ATOM 531 N N . VAL A 1 72 ? 9.050 -16.377 7.148 1.00 95.19 72 VAL A N 1
ATOM 532 C CA . VAL A 1 72 ? 8.978 -15.009 7.665 1.00 95.19 72 VAL A CA 1
ATOM 533 C C . VAL A 1 72 ? 7.566 -14.678 8.148 1.00 95.19 72 VAL A C 1
ATOM 535 O O . VAL A 1 72 ? 6.602 -15.402 7.915 1.00 95.19 72 VAL A O 1
ATOM 538 N N . GLN A 1 73 ? 7.448 -13.598 8.910 1.00 96.62 73 GLN A N 1
ATOM 539 C CA . GLN A 1 73 ? 6.215 -13.217 9.582 1.00 96.62 73 GLN A CA 1
ATOM 540 C C . GLN A 1 73 ? 5.323 -12.351 8.689 1.00 96.62 73 GLN A C 1
ATOM 542 O O . GLN A 1 73 ? 5.779 -11.620 7.810 1.00 96.62 73 GLN A O 1
ATOM 547 N N . GLU A 1 74 ? 4.026 -12.386 8.962 1.00 96.94 74 GLU A N 1
ATOM 548 C CA . GLU A 1 74 ? 3.084 -11.418 8.407 1.00 96.94 74 GLU A CA 1
ATOM 549 C C . GLU A 1 74 ? 3.121 -10.117 9.201 1.00 96.94 74 GLU A C 1
ATOM 551 O O . GLU A 1 74 ? 3.428 -10.105 10.399 1.00 96.94 74 GLU A O 1
ATOM 556 N N . LYS A 1 75 ? 2.775 -9.007 8.545 1.00 97.81 75 LYS A N 1
ATOM 557 C CA . LYS A 1 75 ? 2.649 -7.732 9.240 1.00 97.81 75 LYS A CA 1
ATOM 558 C C . LYS A 1 75 ? 1.448 -7.791 10.180 1.00 97.81 75 LYS A C 1
ATOM 560 O O . LYS A 1 75 ? 0.317 -7.977 9.729 1.00 97.81 75 LYS A O 1
ATOM 565 N N . LYS A 1 76 ? 1.695 -7.561 11.471 1.00 98.25 76 LYS A N 1
ATOM 566 C CA . LYS A 1 76 ? 0.643 -7.411 12.478 1.00 98.25 76 LYS A CA 1
ATOM 567 C C . LYS A 1 76 ? 0.653 -6.025 13.098 1.00 98.25 76 LYS A C 1
ATOM 569 O O . LYS A 1 76 ? 1.705 -5.498 13.471 1.00 98.25 76 LYS A O 1
ATOM 574 N N . LEU A 1 77 ? -0.535 -5.455 13.221 1.00 98.12 77 LEU A N 1
ATOM 575 C CA . LEU A 1 77 ? -0.797 -4.159 13.834 1.00 98.12 77 LEU A CA 1
ATOM 576 C C . LEU A 1 77 ? -1.868 -4.348 14.901 1.00 98.12 77 LEU A C 1
ATOM 578 O O . LEU A 1 77 ? -2.766 -5.162 14.731 1.00 98.12 77 LEU A O 1
ATOM 582 N N . ARG A 1 78 ? -1.823 -3.568 15.970 1.00 97.56 78 ARG A N 1
ATOM 583 C CA . ARG A 1 78 ? -2.945 -3.418 16.889 1.00 97.56 78 ARG A CA 1
ATOM 584 C C . ARG A 1 78 ? -3.609 -2.080 16.637 1.00 97.56 78 ARG A C 1
ATOM 586 O O . ARG A 1 78 ? -2.926 -1.058 16.601 1.00 97.56 78 ARG A O 1
ATOM 593 N N . VAL A 1 79 ? -4.928 -2.098 16.473 1.00 95.75 79 VAL A N 1
ATOM 594 C CA . VAL A 1 79 ? -5.765 -0.898 16.482 1.00 95.75 79 VAL A CA 1
ATOM 595 C C . VAL A 1 79 ? -6.478 -0.809 17.825 1.00 95.75 79 VAL A C 1
ATOM 597 O O . VAL A 1 79 ? -7.253 -1.689 18.199 1.00 95.75 79 VAL A O 1
ATOM 600 N N . SER A 1 80 ? -6.199 0.261 18.558 1.00 93.38 80 SER A N 1
ATOM 601 C CA . SER A 1 80 ? -6.893 0.624 19.789 1.00 93.38 80 SER A CA 1
ATOM 602 C C . SER A 1 80 ? -7.922 1.700 19.447 1.00 93.38 80 SER A C 1
ATOM 604 O O . SER A 1 80 ? -7.535 2.810 19.085 1.00 93.38 80 SER A O 1
ATOM 606 N N . ILE A 1 81 ? -9.215 1.393 19.542 1.00 90.50 81 ILE A N 1
ATOM 607 C CA . ILE A 1 81 ? -10.298 2.372 19.373 1.00 90.50 81 ILE A CA 1
ATOM 608 C C . ILE A 1 81 ? -10.515 3.073 20.709 1.00 90.50 81 ILE A C 1
ATOM 610 O O . ILE A 1 81 ? -10.751 2.414 21.718 1.00 90.50 81 ILE A O 1
ATOM 614 N N . LEU A 1 82 ? -10.405 4.396 20.731 1.00 87.62 82 LEU A N 1
ATOM 615 C CA . LEU A 1 82 ? -10.479 5.211 21.942 1.00 87.62 82 LEU A CA 1
ATOM 616 C C . LEU A 1 82 ? -11.901 5.746 22.160 1.00 87.62 82 LEU A C 1
ATOM 618 O O . LEU A 1 82 ? -12.783 5.585 21.315 1.00 87.62 82 LEU A O 1
ATOM 622 N N . HIS A 1 83 ? -12.147 6.343 23.327 1.00 77.88 83 HIS A N 1
ATOM 623 C CA . HIS A 1 83 ? -13.469 6.862 23.663 1.00 77.88 83 HIS A CA 1
ATOM 624 C C . HIS A 1 83 ? -13.879 7.995 22.715 1.00 77.88 83 HIS A C 1
ATOM 626 O O . HIS A 1 83 ? -13.148 8.967 22.524 1.00 77.88 83 HIS A O 1
ATOM 632 N N . LEU A 1 84 ? -15.072 7.864 22.147 1.00 70.62 84 LEU A N 1
ATOM 633 C CA . LEU A 1 84 ? -15.628 8.764 21.147 1.00 70.62 84 LEU A CA 1
ATOM 634 C C . LEU A 1 84 ? -17.037 9.190 21.551 1.00 70.62 84 LEU A C 1
ATOM 636 O O . LEU A 1 84 ? -17.744 8.419 22.206 1.00 70.62 84 LEU A O 1
ATOM 640 N N . PRO A 1 85 ? -17.476 10.398 21.164 1.00 66.56 85 PRO A N 1
ATOM 641 C CA . PRO A 1 85 ? -18.839 10.821 21.422 1.00 66.56 85 PRO A CA 1
ATOM 642 C C . PRO A 1 85 ? -19.841 9.882 20.715 1.00 66.56 85 PRO A C 1
ATOM 644 O O . PRO A 1 85 ? -19.608 9.482 19.565 1.00 66.56 85 PRO A O 1
ATOM 647 N N . PRO A 1 86 ? -20.962 9.541 21.379 1.00 59.66 86 PRO A N 1
ATOM 648 C CA . PRO A 1 86 ? -21.983 8.636 20.855 1.00 59.66 86 PRO A CA 1
ATOM 649 C C . PRO A 1 86 ? -22.703 9.306 19.677 1.00 59.66 86 PRO A C 1
ATOM 651 O O . PRO A 1 86 ? -23.574 10.144 19.894 1.00 59.66 86 PRO A O 1
ATOM 654 N N . SER A 1 87 ? -22.252 9.015 18.450 1.00 61.09 87 SER A N 1
ATOM 655 C CA . SER A 1 87 ? -22.741 9.478 17.123 1.00 61.09 87 SER A CA 1
ATOM 656 C C . SER A 1 87 ? -21.605 9.685 16.111 1.00 61.09 87 SER A C 1
ATOM 658 O O . SER A 1 87 ? -21.879 9.969 14.948 1.00 61.09 87 SER A O 1
ATOM 660 N N . SER A 1 88 ? -20.339 9.575 16.527 1.00 65.62 88 SER A N 1
ATOM 661 C CA . SER A 1 88 ? -19.208 9.824 15.629 1.00 65.62 88 SER A CA 1
ATOM 662 C C . SER A 1 88 ? -18.794 8.579 14.841 1.00 65.62 88 SER A C 1
ATOM 664 O O . SER A 1 88 ? -18.457 7.539 15.406 1.00 65.62 88 SER A O 1
ATOM 666 N N . SER A 1 89 ? -18.798 8.711 13.515 1.00 81.19 89 SER A N 1
ATOM 667 C CA . SER A 1 89 ? -18.072 7.834 12.598 1.00 81.19 89 SER A CA 1
ATOM 668 C C . SER A 1 89 ? -16.572 8.111 12.710 1.00 81.19 89 SER A C 1
ATOM 670 O O . SER A 1 89 ? -16.167 9.274 12.775 1.00 81.19 89 SER A O 1
ATOM 672 N N . ILE A 1 90 ? -15.743 7.070 12.682 1.00 88.69 90 ILE A N 1
ATOM 673 C CA . ILE A 1 90 ? -14.284 7.214 12.638 1.00 88.69 90 ILE A CA 1
ATOM 674 C C . ILE A 1 90 ? -13.842 7.066 11.189 1.00 88.69 90 ILE A C 1
ATOM 676 O O . ILE A 1 90 ? -14.124 6.044 10.562 1.00 88.69 90 ILE A O 1
ATOM 680 N N . LEU A 1 91 ? -13.108 8.038 10.652 1.00 93.62 91 LEU A N 1
ATOM 681 C CA . LEU A 1 91 ? -12.448 7.854 9.360 1.00 93.62 91 LEU A CA 1
ATOM 682 C C . LEU A 1 91 ? -11.064 7.272 9.600 1.00 93.62 91 LEU A C 1
ATOM 684 O O . LEU A 1 91 ? -10.220 7.933 10.191 1.00 93.62 91 LEU A O 1
ATOM 688 N N . VAL A 1 92 ? -10.821 6.053 9.139 1.00 95.88 92 VAL A N 1
ATOM 689 C CA . VAL A 1 92 ? -9.508 5.409 9.193 1.00 95.88 92 VAL A CA 1
ATOM 690 C C . VAL A 1 92 ? -8.785 5.684 7.883 1.00 95.88 92 VAL A C 1
ATOM 692 O O . VAL A 1 92 ? -9.362 5.509 6.809 1.00 95.88 92 VAL A O 1
ATOM 695 N N . GLN A 1 93 ? -7.524 6.098 7.958 1.00 97.56 93 GLN A N 1
ATOM 696 C CA . GLN A 1 93 ? -6.714 6.461 6.801 1.00 97.56 93 GLN A CA 1
ATOM 697 C C . GLN A 1 93 ? -5.452 5.605 6.728 1.00 97.56 93 GLN A C 1
ATOM 699 O O . GLN A 1 93 ? -4.853 5.292 7.754 1.00 97.56 93 GLN A O 1
ATOM 704 N N . PHE A 1 94 ? -5.040 5.253 5.513 1.00 98.00 94 PHE A N 1
ATOM 705 C CA . PHE A 1 94 ? -3.783 4.561 5.234 1.00 98.00 94 PHE A CA 1
ATOM 706 C C . PHE A 1 94 ? -3.304 4.919 3.828 1.00 98.00 94 PHE A C 1
ATOM 708 O O . PHE A 1 94 ? -4.016 4.666 2.854 1.00 98.00 94 PHE A O 1
ATOM 715 N N . HIS A 1 95 ? -2.105 5.505 3.713 1.00 96.69 95 HIS A N 1
ATOM 716 C CA . HIS A 1 95 ? -1.462 5.822 2.422 1.00 96.69 95 HIS A CA 1
ATOM 717 C C . HIS A 1 95 ? -2.406 6.537 1.431 1.00 96.69 95 HIS A C 1
ATOM 719 O O . HIS A 1 95 ? -2.543 6.148 0.277 1.00 96.69 95 HIS A O 1
ATOM 725 N N . GLY A 1 96 ? -3.123 7.562 1.905 1.00 93.56 96 GLY A N 1
ATOM 726 C CA . GLY A 1 96 ? -4.040 8.370 1.086 1.00 93.56 96 GLY A CA 1
ATOM 727 C C . GLY A 1 96 ? -5.419 7.751 0.821 1.00 93.56 96 GLY A C 1
ATOM 728 O O . GLY A 1 96 ? -6.278 8.415 0.241 1.00 93.56 96 GLY A O 1
ATOM 729 N N . HIS A 1 97 ? -5.669 6.518 1.265 1.00 96.94 97 HIS A N 1
ATOM 730 C CA . HIS A 1 97 ? -6.994 5.906 1.249 1.00 96.94 97 HIS A CA 1
ATOM 731 C C . HIS A 1 97 ? -7.713 6.142 2.571 1.00 96.94 97 HIS A C 1
ATOM 733 O O . HIS A 1 97 ? -7.077 6.199 3.621 1.00 96.94 97 HIS A O 1
ATOM 739 N N . VAL A 1 98 ? -9.040 6.255 2.513 1.00 96.81 98 VAL A N 1
ATOM 740 C CA . VAL A 1 98 ? -9.895 6.499 3.677 1.00 96.81 98 VAL A CA 1
ATOM 741 C C . VAL A 1 98 ? -11.067 5.530 3.649 1.00 96.81 98 VAL A C 1
ATOM 743 O O . VAL A 1 98 ? -11.700 5.343 2.607 1.00 96.81 98 VAL A O 1
ATOM 746 N N . VAL A 1 99 ? -11.367 4.930 4.795 1.00 96.19 99 VAL A N 1
ATOM 747 C CA . VAL A 1 99 ? -12.577 4.137 5.019 1.00 96.19 99 VAL A CA 1
ATOM 748 C C . VAL A 1 99 ? -13.263 4.614 6.288 1.00 96.19 99 VAL A C 1
ATOM 750 O O . VAL A 1 99 ? -12.629 5.123 7.206 1.00 96.19 99 VAL A O 1
ATOM 753 N N . GLU A 1 100 ? -14.571 4.434 6.342 1.00 93.44 100 GLU A N 1
ATOM 754 C CA . GLU A 1 100 ? -15.372 4.796 7.503 1.00 93.44 100 GLU A CA 1
ATOM 755 C C . GLU A 1 100 ? -15.642 3.556 8.360 1.00 93.44 100 GLU A C 1
ATOM 757 O O . GLU A 1 100 ? -16.118 2.534 7.851 1.00 93.44 100 GLU A O 1
ATOM 762 N N . LEU A 1 101 ? -15.334 3.667 9.651 1.00 89.62 101 LEU A N 1
ATOM 763 C CA . LEU A 1 101 ? -15.704 2.735 10.707 1.00 89.62 101 LEU A CA 1
ATOM 764 C C . LEU A 1 101 ? -16.874 3.339 11.486 1.00 89.62 101 LEU A C 1
ATOM 766 O O . LEU A 1 101 ? -16.713 4.327 12.207 1.00 89.62 101 LEU A O 1
ATOM 770 N N . ASP A 1 102 ? -18.042 2.717 11.363 1.00 82.56 102 ASP A N 1
ATOM 771 C CA . ASP A 1 102 ? -19.183 3.031 12.214 1.00 82.56 102 ASP A CA 1
ATOM 772 C C . ASP A 1 102 ? -19.005 2.324 13.565 1.00 82.56 102 ASP A C 1
ATOM 774 O O . ASP A 1 102 ? -19.176 1.109 13.685 1.00 82.56 102 ASP A O 1
ATOM 778 N N . ALA A 1 103 ? -18.594 3.087 14.578 1.00 71.75 103 ALA A N 1
ATOM 779 C CA . ALA A 1 103 ? -18.375 2.572 15.924 1.00 71.75 103 ALA A CA 1
ATOM 780 C C . ALA A 1 103 ? -19.685 2.392 16.719 1.00 71.75 103 ALA A C 1
ATOM 782 O O . ALA A 1 103 ? -19.683 1.720 17.757 1.00 71.75 103 ALA A O 1
ATOM 783 N N . ALA A 1 104 ? -20.796 2.976 16.253 1.00 67.50 104 ALA A N 1
ATOM 784 C CA . ALA A 1 104 ? -22.057 3.029 16.981 1.00 67.50 104 ALA A CA 1
ATOM 785 C C . ALA A 1 104 ? -23.272 2.991 16.037 1.00 67.50 104 ALA A C 1
ATOM 787 O O . ALA A 1 104 ? -23.938 4.002 15.806 1.00 67.50 104 ALA A O 1
ATOM 788 N N . ALA A 1 105 ? -23.637 1.796 15.572 1.00 59.88 105 ALA A N 1
ATOM 789 C CA . ALA A 1 105 ? -24.871 1.601 14.822 1.00 59.88 105 ALA A CA 1
ATOM 790 C C . ALA A 1 105 ? -26.081 1.572 15.778 1.00 59.88 105 ALA A C 1
ATOM 792 O O . ALA A 1 105 ? -26.189 0.709 16.651 1.00 59.88 105 ALA A O 1
ATOM 793 N N . GLY A 1 106 ? -27.014 2.517 15.630 1.00 56.09 106 GLY A N 1
ATOM 794 C CA . GLY A 1 106 ? -28.289 2.498 16.365 1.00 56.09 106 GLY A CA 1
ATOM 795 C C . GLY A 1 106 ? -28.186 2.724 17.881 1.00 56.09 106 GLY A C 1
ATOM 796 O O . GLY A 1 106 ? -29.076 2.307 18.617 1.00 56.09 106 GLY A O 1
ATOM 797 N N . GLY A 1 107 ? -27.119 3.377 18.359 1.00 58.97 107 GLY A N 1
ATOM 798 C CA . GLY A 1 107 ? -26.939 3.722 19.778 1.00 58.97 107 GLY A CA 1
ATOM 799 C C . GLY A 1 107 ? -26.277 2.641 20.641 1.00 58.97 107 GLY A C 1
ATOM 800 O O . GLY A 1 107 ? -26.121 2.854 21.842 1.00 58.97 107 GLY A O 1
ATOM 801 N N . ALA A 1 108 ? -25.851 1.520 20.050 1.00 60.53 108 ALA A N 1
ATOM 802 C CA . ALA A 1 108 ? -25.054 0.484 20.707 1.00 60.53 108 ALA A CA 1
ATOM 803 C C . ALA A 1 108 ? -23.643 0.410 20.102 1.00 60.53 108 ALA A C 1
ATOM 805 O O . ALA A 1 108 ? -23.466 0.606 18.900 1.00 60.53 108 ALA A O 1
ATOM 806 N N . THR A 1 109 ? -22.635 0.103 20.923 1.00 69.56 109 THR A N 1
ATOM 807 C CA . THR A 1 109 ? -21.267 -0.153 20.451 1.00 69.56 109 THR A CA 1
ATOM 808 C C . THR A 1 109 ? -21.247 -1.411 19.580 1.00 69.56 109 THR A C 1
ATOM 810 O O . THR A 1 109 ? -21.468 -2.518 20.066 1.00 69.56 109 THR A O 1
ATOM 813 N N . HIS A 1 110 ? -20.970 -1.248 18.285 1.00 78.94 110 HIS A N 1
ATOM 814 C CA . HIS A 1 110 ? -20.967 -2.335 17.298 1.00 78.94 110 HIS A CA 1
ATOM 815 C C . HIS A 1 110 ? -19.540 -2.626 16.806 1.00 78.94 110 HIS A C 1
ATOM 817 O O . HIS A 1 110 ? -19.244 -2.647 15.614 1.00 78.94 110 HIS A O 1
ATOM 823 N N . LEU A 1 111 ? -18.625 -2.817 17.756 1.00 86.50 111 LEU A N 1
ATOM 824 C CA . LEU A 1 111 ? -17.215 -3.098 17.495 1.00 86.50 111 LEU A CA 1
ATOM 825 C C . LEU A 1 111 ? -16.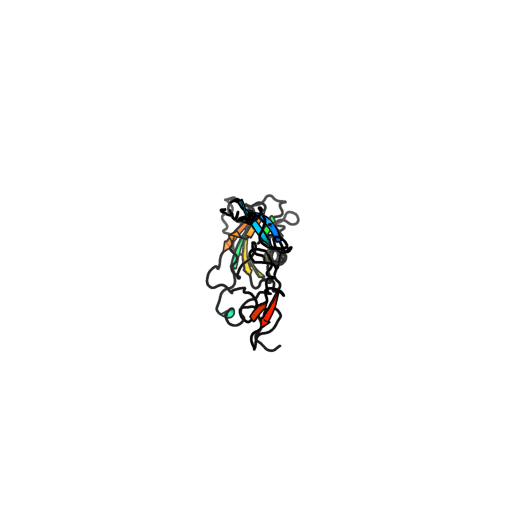949 -4.589 17.707 1.00 86.50 111 LEU A C 1
ATOM 827 O O . LEU A 1 111 ? -16.591 -5.022 18.800 1.00 86.50 111 LEU A O 1
ATOM 831 N N . THR A 1 112 ? -17.145 -5.378 16.654 1.00 90.75 112 THR A N 1
ATOM 832 C CA . THR A 1 112 ? -16.843 -6.816 16.642 1.00 90.75 112 THR A CA 1
ATOM 833 C C . THR A 1 112 ? -15.642 -7.114 15.749 1.00 90.75 112 THR A C 1
ATOM 835 O O . THR A 1 112 ? -15.240 -6.304 14.910 1.00 90.75 112 THR A O 1
ATOM 838 N N . THR A 1 113 ? -15.071 -8.309 15.897 1.00 93.06 113 THR A N 1
ATOM 839 C CA . THR A 1 113 ? -13.980 -8.790 15.041 1.00 93.06 113 THR A CA 1
ATOM 840 C C . THR A 1 113 ? -14.366 -8.806 13.559 1.00 93.06 113 THR A C 1
ATOM 842 O O . THR A 1 113 ? -13.552 -8.433 12.713 1.00 93.06 113 THR A O 1
ATOM 845 N N . ASP A 1 114 ? -15.614 -9.157 13.243 1.00 92.38 114 ASP A N 1
ATOM 846 C CA . ASP A 1 114 ? -16.120 -9.152 11.867 1.00 92.38 114 ASP A CA 1
ATOM 847 C C . ASP A 1 114 ? -16.216 -7.737 11.301 1.00 92.38 114 ASP A C 1
ATOM 849 O O . ASP A 1 114 ? -15.815 -7.506 10.162 1.00 92.38 114 ASP A O 1
ATOM 853 N N . VAL A 1 115 ? -16.686 -6.774 12.102 1.00 91.50 115 VAL A N 1
ATOM 854 C CA . VAL A 1 115 ? -16.744 -5.361 11.701 1.00 91.50 115 VAL A CA 1
ATOM 855 C C . VAL A 1 115 ? -15.340 -4.821 11.444 1.00 91.50 115 VAL A C 1
ATOM 857 O O . VAL A 1 115 ? -15.125 -4.179 10.417 1.00 91.50 115 VAL A O 1
ATOM 860 N N . CYS A 1 116 ? -14.367 -5.140 12.306 1.00 94.06 116 CYS A N 1
ATOM 861 C CA . CYS A 1 116 ? -12.959 -4.815 12.063 1.00 94.06 116 CYS A CA 1
ATOM 862 C C . CYS A 1 116 ? -12.500 -5.355 10.701 1.00 94.06 116 CYS A C 1
ATOM 864 O O . CYS A 1 116 ? -12.055 -4.587 9.847 1.00 94.06 116 CYS A O 1
ATOM 866 N N . ALA A 1 117 ? -12.676 -6.654 10.446 1.00 95.00 117 ALA A N 1
ATOM 867 C CA . ALA A 1 117 ? -12.219 -7.258 9.198 1.00 95.00 117 ALA A CA 1
ATOM 868 C C . ALA A 1 117 ? -12.932 -6.662 7.970 1.00 95.00 117 ALA A C 1
ATOM 870 O O . ALA A 1 117 ? -12.294 -6.373 6.959 1.00 95.00 117 ALA A O 1
ATOM 871 N N . GLN A 1 118 ? -14.246 -6.432 8.050 1.00 93.69 118 GLN A N 1
ATOM 872 C CA . GLN A 1 118 ? -15.033 -5.839 6.966 1.00 93.69 118 GLN A CA 1
ATOM 873 C C . GLN A 1 118 ? -14.603 -4.406 6.649 1.00 93.69 118 GLN A C 1
ATOM 875 O O . GLN A 1 118 ? -14.482 -4.058 5.476 1.00 93.69 118 GLN A O 1
ATOM 880 N N . VAL A 1 119 ? -14.347 -3.580 7.666 1.00 94.38 119 VAL A N 1
ATOM 881 C CA . VAL A 1 119 ? -13.911 -2.194 7.465 1.00 94.38 119 VAL A CA 1
ATOM 882 C C . VAL A 1 119 ? -12.547 -2.149 6.796 1.00 94.38 119 VAL A C 1
ATOM 884 O O . VAL A 1 119 ? -12.392 -1.458 5.790 1.00 94.38 119 VAL A O 1
ATOM 887 N N . PHE A 1 120 ? -11.572 -2.917 7.285 1.00 96.38 120 PHE A N 1
ATOM 888 C CA . PHE A 1 120 ? -10.232 -2.871 6.707 1.00 96.38 120 PHE A CA 1
ATOM 889 C C . PHE A 1 120 ? -10.164 -3.498 5.305 1.00 96.38 120 PHE A C 1
ATOM 891 O O . PHE A 1 120 ? -9.409 -3.017 4.466 1.00 96.38 120 PHE A O 1
ATOM 898 N N . ARG A 1 121 ? -11.015 -4.482 4.982 1.00 96.31 121 ARG A N 1
ATOM 899 C CA . ARG A 1 121 ? -11.137 -5.023 3.612 1.00 96.31 121 ARG A CA 1
ATOM 900 C C . ARG A 1 121 ? -11.710 -4.027 2.593 1.00 96.31 121 ARG A C 1
ATOM 902 O O . ARG A 1 121 ? -11.651 -4.287 1.396 1.00 96.31 121 ARG A O 1
ATOM 909 N N . ARG A 1 122 ? -12.263 -2.884 3.026 1.00 96.62 122 ARG A N 1
ATOM 910 C CA . ARG A 1 122 ? -12.706 -1.808 2.114 1.00 96.62 122 ARG A CA 1
ATOM 911 C C . ARG A 1 122 ? -11.549 -0.955 1.593 1.00 96.62 122 ARG A C 1
ATOM 913 O O . ARG A 1 122 ? -11.745 -0.221 0.621 1.00 96.62 122 ARG A O 1
ATOM 920 N N . PHE A 1 123 ? -10.372 -1.018 2.217 1.00 97.50 123 PHE A N 1
ATOM 921 C CA . PHE A 1 123 ? -9.191 -0.339 1.695 1.00 97.50 123 PHE A CA 1
ATOM 922 C C . PHE A 1 123 ? -8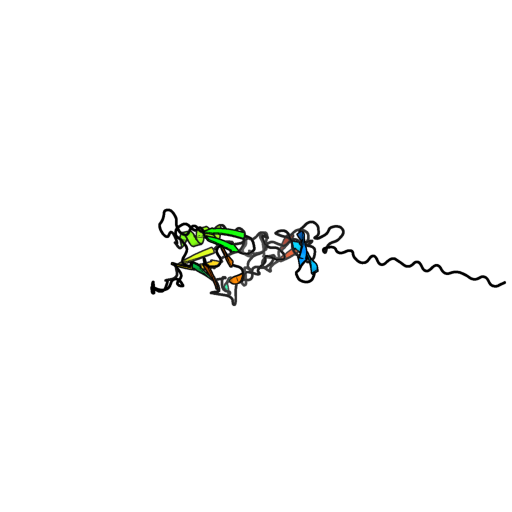.808 -0.934 0.346 1.00 97.50 123 PHE A C 1
ATOM 924 O O . PHE A 1 123 ? -8.630 -2.137 0.205 1.00 97.50 123 PHE A O 1
ATOM 931 N N . ARG A 1 124 ? -8.635 -0.074 -0.659 1.00 95.69 124 ARG A N 1
ATOM 932 C CA . ARG A 1 124 ? -8.194 -0.508 -1.994 1.00 95.69 124 ARG A CA 1
ATOM 933 C C . ARG A 1 124 ? -6.700 -0.820 -2.058 1.00 95.69 124 ARG A C 1
ATOM 935 O O . ARG A 1 124 ? -6.259 -1.407 -3.037 1.00 95.69 124 ARG A O 1
ATOM 942 N N . ASN A 1 125 ? -5.947 -0.392 -1.047 1.00 96.31 125 ASN A N 1
ATOM 943 C CA . ASN A 1 125 ? -4.505 -0.570 -0.895 1.00 96.31 125 ASN A CA 1
ATOM 944 C C . ASN A 1 125 ? -4.120 -1.588 0.190 1.00 96.31 125 ASN A C 1
ATOM 946 O O . ASN A 1 125 ? -2.949 -1.694 0.537 1.00 96.31 125 ASN A O 1
ATOM 950 N N . LEU A 1 126 ? -5.085 -2.364 0.686 1.00 97.25 126 LEU A N 1
ATOM 951 C CA . LEU A 1 126 ? -4.853 -3.569 1.479 1.00 97.25 126 LEU A CA 1
ATOM 952 C C . LEU A 1 126 ? -5.422 -4.770 0.717 1.00 97.25 126 LEU A C 1
ATOM 954 O O . LEU A 1 126 ? -6.348 -4.623 -0.079 1.00 97.25 126 LEU A O 1
ATOM 958 N N . GLY A 1 127 ? -4.818 -5.941 0.904 1.00 96.00 127 GLY A N 1
ATOM 959 C CA . GLY A 1 127 ? -5.316 -7.193 0.344 1.00 96.00 127 GLY A CA 1
ATOM 960 C C . GLY A 1 127 ? -6.174 -7.938 1.359 1.00 96.00 127 GLY A C 1
ATOM 961 O O . GLY A 1 127 ? -6.942 -7.345 2.118 1.00 96.00 127 GLY A O 1
ATOM 962 N N . ASP A 1 128 ? -6.027 -9.258 1.376 1.00 96.75 128 ASP A N 1
ATOM 963 C CA . ASP A 1 128 ? -6.648 -10.085 2.402 1.00 96.75 128 ASP A CA 1
ATOM 964 C C . ASP A 1 128 ? -6.026 -9.843 3.784 1.00 96.75 128 ASP A C 1
ATOM 966 O O . ASP A 1 128 ? -4.823 -9.604 3.931 1.00 96.75 128 ASP A O 1
ATOM 970 N N . LEU A 1 129 ? -6.875 -9.905 4.804 1.00 97.69 129 LEU A N 1
ATOM 971 C CA . LEU A 1 129 ? -6.531 -9.651 6.196 1.00 97.69 129 LEU A CA 1
ATOM 972 C C . LEU A 1 129 ? -7.510 -10.345 7.135 1.00 97.69 129 LEU A C 1
ATOM 974 O O . LEU A 1 129 ? -8.653 -10.646 6.773 1.00 97.69 129 LEU A O 1
ATOM 978 N N . SER A 1 130 ? -7.069 -10.525 8.373 1.00 97.50 130 SER A N 1
ATOM 979 C CA . SER A 1 130 ? -7.898 -10.967 9.490 1.00 97.50 130 SER A CA 1
ATOM 980 C C . SER A 1 130 ? -7.772 -10.009 10.671 1.00 97.50 130 SER A C 1
ATOM 982 O O . SER A 1 130 ? -6.765 -9.316 10.830 1.00 97.50 130 SER A O 1
ATOM 984 N N . CYS A 1 131 ? -8.811 -9.976 11.502 1.00 97.56 131 CYS A N 1
ATOM 985 C CA . CYS A 1 131 ? -8.777 -9.325 12.805 1.00 97.56 131 CYS A CA 1
ATOM 986 C C . CYS A 1 131 ? -8.954 -10.380 13.902 1.00 97.56 131 CYS A C 1
ATOM 988 O O . CYS A 1 131 ? -9.661 -11.368 13.707 1.00 97.56 131 CYS A O 1
ATOM 990 N N . ALA A 1 132 ? -8.383 -10.131 15.077 1.00 97.12 132 ALA A N 1
ATOM 991 C CA . ALA A 1 132 ? -8.684 -10.845 16.315 1.00 97.12 132 ALA A CA 1
ATOM 992 C C . ALA A 1 132 ? -8.954 -9.827 17.430 1.00 97.12 132 ALA A C 1
ATOM 994 O O . ALA A 1 132 ? -8.236 -8.838 17.542 1.00 97.12 132 ALA A O 1
ATOM 995 N N . SER A 1 133 ? -9.998 -10.030 18.238 1.00 94.75 133 SER A N 1
ATOM 996 C CA . SER A 1 133 ? -10.265 -9.153 19.387 1.00 94.75 133 SER A CA 1
ATOM 997 C C . SER A 1 133 ? -9.244 -9.395 20.494 1.00 94.75 133 SER A C 1
ATOM 999 O O . SER A 1 133 ? -8.994 -10.547 20.854 1.00 94.75 133 SER A O 1
ATOM 1001 N N . THR A 1 134 ? -8.743 -8.322 21.091 1.00 93.12 134 THR A N 1
ATOM 1002 C CA . THR A 1 134 ? -7.843 -8.380 22.243 1.00 93.12 134 THR A CA 1
ATOM 1003 C C . THR A 1 134 ? -8.594 -7.937 23.495 1.00 93.12 134 THR A C 1
ATOM 1005 O O . THR A 1 134 ? -9.396 -7.004 23.457 1.00 93.12 134 THR A O 1
ATOM 1008 N N . ALA A 1 135 ? -8.363 -8.626 24.615 1.00 84.62 135 ALA A N 1
ATOM 1009 C CA . ALA A 1 135 ? -8.976 -8.254 25.883 1.00 84.62 135 ALA A CA 1
ATOM 1010 C C . ALA A 1 135 ? -8.516 -6.850 26.302 1.00 84.62 135 ALA A C 1
ATOM 1012 O O . ALA A 1 135 ? -7.322 -6.595 26.450 1.00 84.62 135 ALA A O 1
ATOM 1013 N N . VAL A 1 136 ? -9.478 -5.959 26.522 1.00 82.19 136 VAL A N 1
ATOM 1014 C CA . VAL A 1 136 ? -9.237 -4.625 27.071 1.00 82.19 136 VAL A CA 1
ATOM 1015 C C . VAL A 1 136 ? -9.152 -4.737 28.594 1.00 82.19 136 VAL A C 1
ATOM 1017 O O . VAL A 1 136 ? -9.997 -5.375 29.223 1.00 82.19 136 VAL A O 1
ATOM 1020 N N . SER A 1 137 ? -8.135 -4.128 29.208 1.00 65.75 137 SER A N 1
ATOM 1021 C CA . SER A 1 137 ? -8.002 -4.076 30.668 1.00 65.75 137 SER A CA 1
ATOM 1022 C C . SER A 1 137 ? -9.230 -3.414 31.307 1.00 65.75 137 SER A C 1
ATOM 1024 O O . SER A 1 137 ? -9.578 -2.292 30.947 1.00 65.75 137 SER A O 1
ATOM 1026 N N . ALA A 1 138 ? -9.852 -4.086 32.279 1.00 55.97 138 ALA A N 1
ATOM 1027 C CA . ALA A 1 138 ? -11.136 -3.720 32.890 1.00 55.97 138 ALA A CA 1
ATOM 1028 C C . ALA A 1 138 ? -11.137 -2.447 33.770 1.00 55.97 138 ALA A C 1
ATOM 1030 O O . ALA A 1 138 ? -12.111 -2.207 34.483 1.00 55.97 138 ALA A O 1
ATOM 1031 N N . ASP A 1 139 ? -10.087 -1.621 33.741 1.00 54.34 139 ASP A N 1
ATOM 1032 C CA . ASP A 1 139 ? -9.977 -0.417 34.576 1.00 54.34 139 ASP A CA 1
ATOM 1033 C C . ASP A 1 139 ? -10.789 0.758 33.998 1.00 54.34 139 ASP A C 1
ATOM 1035 O O . ASP A 1 139 ? -10.270 1.801 33.616 1.00 54.34 139 ASP A O 1
ATOM 1039 N N . ALA A 1 140 ? -12.111 0.589 33.955 1.00 51.25 140 ALA A N 1
ATOM 1040 C CA . ALA A 1 140 ? -13.120 1.466 33.348 1.00 51.25 140 ALA A CA 1
ATOM 1041 C C . ALA A 1 140 ? -13.233 2.899 33.933 1.00 51.25 140 ALA A C 1
ATOM 1043 O O . ALA A 1 140 ? -14.250 3.565 33.747 1.00 51.25 140 ALA A O 1
ATOM 1044 N N . SER A 1 141 ? -12.223 3.388 34.654 1.00 54.88 141 SER A N 1
ATOM 1045 C CA . SER A 1 141 ? -12.223 4.686 35.339 1.00 54.88 141 SER A CA 1
ATOM 1046 C C . SER A 1 141 ? -11.360 5.763 34.675 1.00 54.88 141 SER A C 1
ATOM 1048 O O . SER A 1 141 ? -11.422 6.918 35.096 1.00 54.88 141 SER A O 1
ATOM 1050 N N . SER A 1 142 ? -10.595 5.442 33.623 1.00 59.03 142 SER A N 1
ATOM 1051 C CA . SER A 1 142 ? -9.841 6.450 32.867 1.00 59.03 142 SER A CA 1
ATOM 1052 C C . SER A 1 142 ? -10.351 6.587 31.432 1.00 59.03 142 SER A C 1
ATOM 1054 O O . SER A 1 142 ? -10.442 5.620 30.681 1.00 59.03 142 SER A O 1
ATOM 1056 N N . SER A 1 143 ? -10.647 7.824 31.027 1.00 61.19 143 SER A N 1
ATOM 1057 C CA . SER A 1 143 ? -11.040 8.203 29.660 1.00 61.19 143 SER A CA 1
ATOM 1058 C C . SER A 1 143 ? -9.936 7.990 28.610 1.00 61.19 143 SER A C 1
ATOM 1060 O O . SER A 1 143 ? -10.098 8.382 27.458 1.00 61.19 143 SER A O 1
ATOM 1062 N N . SER A 1 144 ? -8.793 7.430 29.012 1.00 66.69 144 SER A N 1
ATOM 1063 C CA . SER 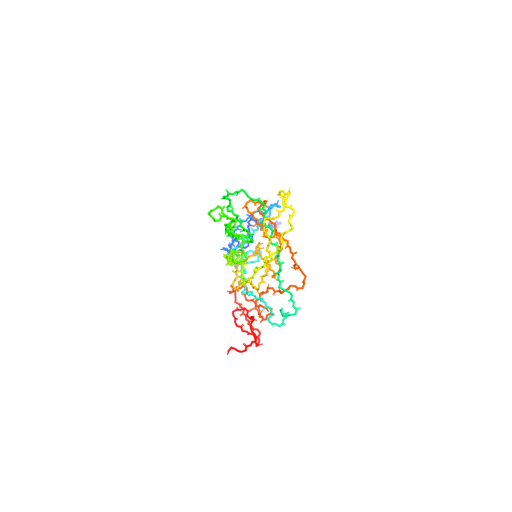A 1 144 ? -7.624 7.141 28.182 1.00 66.69 144 SER A CA 1
ATOM 1064 C C . SER A 1 144 ? -7.512 5.670 27.776 1.00 66.69 144 SER A C 1
ATOM 1066 O O . SER A 1 144 ? -6.641 5.344 26.966 1.00 66.69 144 SER A O 1
ATOM 1068 N N . LEU A 1 145 ? -8.357 4.781 28.312 1.00 76.50 145 LEU A N 1
ATOM 1069 C CA . LEU A 1 145 ? -8.381 3.383 27.891 1.00 76.50 145 LEU A CA 1
ATOM 1070 C C . LEU A 1 145 ? -9.172 3.192 26.592 1.00 76.50 145 LEU A C 1
ATOM 1072 O O . LEU A 1 145 ? -10.156 3.900 26.348 1.00 76.50 145 LEU A O 1
ATOM 1076 N N . PRO A 1 146 ? -8.757 2.231 25.751 1.00 86.62 146 PRO A N 1
ATOM 1077 C CA . PRO A 1 146 ? -9.504 1.894 24.555 1.00 86.62 146 PRO A CA 1
ATOM 1078 C C . PRO A 1 146 ? -10.857 1.272 24.901 1.00 86.62 146 PRO A C 1
ATOM 1080 O O . PRO A 1 146 ? -10.990 0.541 25.875 1.00 86.62 146 PRO A O 1
ATOM 1083 N N . VAL A 1 147 ? -11.860 1.548 24.075 1.00 85.88 147 VAL A N 1
ATOM 1084 C CA . VAL A 1 147 ? -13.186 0.916 24.125 1.00 85.88 147 VAL A CA 1
ATOM 1085 C C . VAL A 1 147 ? -13.143 -0.469 23.475 1.00 85.88 147 VAL A C 1
ATOM 1087 O O . VAL A 1 147 ? -13.871 -1.370 23.885 1.00 85.88 147 VAL A O 1
ATOM 1090 N N . ALA A 1 148 ? -12.276 -0.651 22.477 1.00 88.94 148 ALA A N 1
ATOM 1091 C CA . ALA A 1 148 ? -12.027 -1.932 21.830 1.00 88.94 148 ALA A CA 1
ATOM 1092 C C . ALA A 1 148 ? -10.588 -1.996 21.307 1.00 88.94 148 ALA A C 1
ATOM 1094 O O . ALA A 1 148 ? -10.042 -0.985 20.859 1.00 88.94 148 ALA A O 1
ATOM 1095 N N . GLU A 1 149 ? -9.994 -3.187 21.319 1.00 93.56 149 GLU A N 1
ATOM 1096 C CA . GLU A 1 149 ? -8.708 -3.451 20.676 1.00 93.56 149 GLU A CA 1
ATOM 1097 C C . GLU A 1 149 ? -8.813 -4.642 19.727 1.00 93.56 149 GLU A C 1
ATOM 1099 O O . GLU A 1 149 ? -9.398 -5.675 20.067 1.00 93.56 149 GLU A O 1
ATOM 1104 N N . PHE A 1 150 ? -8.207 -4.502 18.548 1.00 96.00 150 PHE A N 1
ATOM 1105 C CA . PHE A 1 150 ? -8.106 -5.579 17.570 1.00 96.00 150 PHE A CA 1
ATOM 1106 C C . PHE A 1 150 ? -6.677 -5.716 17.059 1.00 96.00 150 PHE A C 1
ATOM 1108 O O . PHE A 1 150 ? -6.033 -4.724 16.716 1.00 96.00 150 PHE A O 1
ATOM 1115 N N . ASP A 1 151 ? -6.212 -6.954 16.955 1.00 97.88 151 ASP A N 1
ATOM 1116 C CA . ASP A 1 151 ? -4.971 -7.300 16.280 1.00 97.88 151 ASP A CA 1
ATOM 1117 C C . ASP A 1 151 ? -5.303 -7.605 14.815 1.00 97.88 151 ASP A C 1
ATOM 1119 O O . ASP A 1 151 ? -6.005 -8.571 14.512 1.00 97.88 151 ASP A O 1
ATOM 1123 N N . LEU A 1 152 ? -4.826 -6.759 13.907 1.00 97.81 152 LEU A N 1
ATOM 1124 C CA . LEU A 1 152 ? -4.894 -6.956 12.467 1.00 97.81 152 LEU A CA 1
ATOM 1125 C C . LEU A 1 152 ? -3.694 -7.767 12.000 1.00 97.81 152 LEU A C 1
ATOM 1127 O O . LEU A 1 152 ? -2.555 -7.406 12.296 1.00 97.81 152 LEU A O 1
ATOM 1131 N N . THR A 1 153 ? -3.942 -8.801 11.204 1.00 98.25 153 THR A N 1
ATOM 1132 C CA . THR A 1 153 ? -2.903 -9.511 10.452 1.00 98.25 153 THR A CA 1
ATOM 1133 C C . THR A 1 153 ? -3.121 -9.268 8.965 1.00 98.25 153 THR A C 1
ATOM 1135 O O . THR A 1 153 ? -4.187 -9.581 8.436 1.00 98.25 153 THR A O 1
ATOM 1138 N N . LEU A 1 154 ? -2.126 -8.681 8.297 1.00 97.81 154 LEU A N 1
ATOM 1139 C CA . LEU A 1 154 ? -2.161 -8.404 6.861 1.00 97.81 154 LEU A CA 1
ATOM 1140 C C . LEU A 1 154 ? -1.603 -9.617 6.107 1.00 97.81 154 LEU A C 1
ATOM 1142 O O . LEU A 1 154 ? -0.391 -9.845 6.112 1.00 97.81 154 LEU A O 1
ATOM 1146 N N . HIS A 1 155 ? -2.485 -10.393 5.477 1.00 97.12 155 HIS A N 1
ATOM 1147 C CA . HIS A 1 155 ? -2.121 -11.624 4.767 1.00 97.12 155 HIS A CA 1
ATOM 1148 C C . HIS A 1 155 ? -1.641 -11.366 3.345 1.00 97.12 155 HIS A C 1
ATOM 1150 O O . HIS A 1 155 ? -0.880 -12.161 2.803 1.00 97.12 155 HIS A O 1
ATOM 1156 N N . SER A 1 156 ? -2.096 -10.281 2.713 1.00 96.25 156 SER A N 1
ATOM 1157 C CA . SER A 1 156 ? -1.651 -9.871 1.380 1.00 96.25 156 SER A CA 1
ATOM 1158 C C . SER A 1 156 ? -1.884 -8.384 1.114 1.00 96.25 156 SER A C 1
ATOM 1160 O O . SER A 1 156 ? -2.567 -7.683 1.862 1.00 96.25 156 SER A O 1
ATOM 1162 N N . PHE A 1 157 ? -1.310 -7.910 0.010 1.00 97.44 157 PHE A N 1
ATOM 1163 C CA . PHE A 1 157 ? -1.533 -6.584 -0.560 1.00 97.44 157 PHE A CA 1
ATOM 1164 C C . PHE A 1 157 ? -1.995 -6.727 -2.020 1.00 97.44 157 PHE A C 1
ATOM 1166 O O . PHE A 1 157 ? -1.815 -7.797 -2.611 1.00 97.44 157 PHE A O 1
ATOM 1173 N N . PRO A 1 158 ? -2.601 -5.692 -2.628 1.00 97.12 158 PRO A N 1
ATOM 1174 C CA . PRO A 1 158 ? -3.110 -5.777 -3.996 1.00 97.12 158 PRO A CA 1
ATOM 1175 C C . PRO A 1 158 ? -2.019 -6.131 -5.007 1.00 97.12 158 PRO A C 1
ATOM 1177 O O . PRO A 1 158 ? -0.937 -5.572 -4.976 1.00 97.12 158 PRO A O 1
ATOM 1180 N N . VAL A 1 159 ? -2.287 -7.029 -5.951 1.00 97.00 159 VAL A N 1
ATOM 1181 C CA . VAL A 1 159 ? -1.277 -7.413 -6.957 1.00 97.00 159 VAL A CA 1
ATOM 1182 C C . VAL A 1 159 ? -0.961 -6.259 -7.911 1.00 97.00 159 VAL A C 1
ATOM 1184 O O . VAL A 1 159 ? 0.196 -6.022 -8.261 1.00 97.00 159 VAL A O 1
ATOM 1187 N N . TYR A 1 160 ? -1.992 -5.529 -8.344 1.00 96.00 160 TYR A N 1
ATOM 1188 C CA . TYR A 1 160 ? -1.818 -4.393 -9.241 1.00 96.00 160 TYR A CA 1
ATOM 1189 C C . TYR A 1 160 ? -1.378 -3.142 -8.473 1.00 96.00 160 TYR A C 1
ATOM 1191 O O . TYR A 1 160 ? -1.890 -2.894 -7.380 1.00 96.00 160 TYR A O 1
ATOM 1199 N N . PRO A 1 161 ? -0.474 -2.327 -9.047 1.00 93.31 161 PRO A N 1
ATOM 1200 C CA . PRO A 1 161 ? 0.057 -1.156 -8.367 1.00 93.31 161 PRO A CA 1
ATOM 1201 C C . PRO A 1 161 ? -1.022 -0.147 -7.972 1.00 93.31 161 PRO A C 1
ATOM 1203 O O . PRO A 1 161 ? -1.644 0.499 -8.812 1.00 93.31 161 PRO A O 1
ATOM 1206 N N . VAL A 1 162 ? -1.175 0.027 -6.665 1.00 95.62 162 VAL A N 1
ATOM 1207 C CA . VAL A 1 162 ? -1.959 1.093 -6.019 1.00 95.62 162 VAL A CA 1
ATOM 1208 C C . VAL A 1 162 ? -1.060 1.971 -5.143 1.00 95.62 162 VAL A C 1
ATOM 1210 O O . VAL A 1 162 ? -1.511 2.609 -4.202 1.00 95.62 162 VAL A O 1
ATOM 1213 N N . MET A 1 163 ? 0.234 1.976 -5.462 1.00 97.12 163 MET A N 1
ATOM 1214 C CA . MET A 1 163 ? 1.289 2.756 -4.819 1.00 97.12 163 MET A CA 1
ATOM 1215 C C . MET A 1 163 ? 1.828 3.813 -5.788 1.00 97.12 163 MET A C 1
ATOM 1217 O O . MET A 1 163 ? 1.553 3.764 -6.989 1.00 97.12 163 MET A O 1
ATOM 1221 N N . ASN A 1 164 ? 2.598 4.765 -5.275 1.00 97.38 164 ASN A N 1
ATOM 1222 C CA . ASN A 1 164 ? 3.359 5.733 -6.064 1.00 97.38 164 ASN A CA 1
ATOM 1223 C C . ASN A 1 164 ? 4.655 6.116 -5.320 1.00 97.38 164 ASN A C 1
ATOM 1225 O O . ASN A 1 164 ? 5.032 5.496 -4.327 1.00 97.38 164 ASN A O 1
ATOM 1229 N N . ASN A 1 165 ? 5.350 7.159 -5.771 1.00 95.94 165 ASN A N 1
ATOM 1230 C CA . ASN A 1 165 ? 6.580 7.628 -5.128 1.00 95.94 165 ASN A CA 1
ATOM 1231 C C . ASN A 1 165 ? 6.394 8.222 -3.712 1.00 95.94 165 ASN A C 1
ATOM 1233 O O . ASN A 1 165 ? 7.381 8.363 -2.996 1.00 95.94 165 ASN A O 1
ATOM 1237 N N . LEU A 1 166 ? 5.170 8.565 -3.296 1.00 95.56 166 LEU A N 1
ATOM 1238 C CA . LEU A 1 166 ? 4.867 9.088 -1.955 1.00 95.56 166 LEU A CA 1
ATOM 1239 C C . LEU A 1 166 ? 4.275 8.027 -1.022 1.00 95.56 166 LEU A C 1
ATOM 1241 O O . LEU A 1 166 ? 4.614 7.971 0.154 1.00 95.56 166 LEU A O 1
ATOM 1245 N N . PHE A 1 167 ? 3.398 7.192 -1.560 1.00 96.69 167 PHE A N 1
ATOM 1246 C CA . PHE A 1 167 ? 2.612 6.193 -0.860 1.00 96.69 167 PHE A CA 1
ATOM 1247 C C . PHE A 1 167 ? 3.039 4.813 -1.350 1.00 96.69 167 PHE A C 1
ATOM 1249 O O . PHE A 1 167 ? 2.564 4.325 -2.378 1.00 96.69 167 PHE A O 1
ATOM 1256 N N . HIS A 1 168 ? 3.999 4.217 -0.651 1.00 96.81 168 HIS A N 1
ATOM 1257 C CA . HIS A 1 168 ? 4.535 2.897 -0.956 1.00 96.81 168 HIS A CA 1
ATOM 1258 C C . HIS A 1 168 ? 5.064 2.208 0.301 1.00 96.81 168 HIS A C 1
ATOM 1260 O O . HIS A 1 168 ? 5.482 2.853 1.259 1.00 96.81 168 HIS A O 1
ATOM 1266 N N . HIS A 1 169 ? 5.099 0.881 0.277 1.00 97.06 169 HIS A N 1
ATOM 1267 C CA . HIS A 1 169 ? 5.751 0.064 1.294 1.00 97.06 169 HIS A CA 1
ATOM 1268 C C . HIS A 1 169 ? 6.240 -1.243 0.661 1.00 97.06 169 HIS A C 1
ATOM 1270 O O . HIS A 1 169 ? 5.719 -1.685 -0.358 1.00 97.06 169 HIS A O 1
ATOM 1276 N N . ALA A 1 170 ? 7.210 -1.899 1.296 1.00 96.44 170 ALA A N 1
ATOM 1277 C CA . ALA A 1 170 ? 7.746 -3.192 0.852 1.00 96.44 170 ALA A CA 1
ATOM 1278 C C . ALA A 1 170 ? 7.172 -4.370 1.665 1.00 96.44 170 ALA A C 1
ATOM 1280 O O . ALA A 1 170 ? 7.855 -5.348 1.946 1.00 96.44 170 ALA A O 1
ATOM 1281 N N . GLY A 1 171 ? 5.916 -4.248 2.103 1.00 96.25 171 GLY A N 1
ATOM 1282 C CA . GLY A 1 171 ? 5.196 -5.281 2.876 1.00 96.25 171 GLY A CA 1
ATOM 1283 C C . GLY A 1 171 ? 5.182 -5.070 4.394 1.00 96.25 171 GLY A C 1
ATOM 1284 O O . GLY A 1 171 ? 4.347 -5.645 5.085 1.00 96.25 171 GLY A O 1
ATOM 1285 N N . ASN A 1 172 ? 6.021 -4.164 4.901 1.00 97.31 172 ASN A N 1
ATOM 1286 C CA . ASN A 1 172 ? 6.043 -3.742 6.303 1.00 97.31 172 ASN A CA 1
ATOM 1287 C C . ASN A 1 172 ? 5.711 -2.239 6.443 1.00 97.31 172 ASN A C 1
ATOM 1289 O O . ASN A 1 172 ? 6.613 -1.445 6.707 1.00 97.31 172 ASN A O 1
ATOM 1293 N N . PRO A 1 173 ? 4.454 -1.812 6.204 1.00 97.12 173 PRO A N 1
ATOM 1294 C CA . PRO A 1 173 ? 4.059 -0.421 6.418 1.00 97.12 173 PRO A CA 1
ATOM 1295 C C . PRO A 1 173 ? 4.216 -0.020 7.891 1.00 97.12 173 PRO A C 1
ATOM 1297 O O . PRO A 1 173 ? 3.979 -0.832 8.794 1.00 97.12 173 PRO A O 1
ATOM 1300 N N . SER A 1 174 ? 4.598 1.234 8.146 1.00 96.69 174 SER A N 1
ATOM 1301 C CA . SER A 1 174 ? 4.727 1.738 9.516 1.00 96.69 174 SER A CA 1
ATOM 1302 C C . SER A 1 174 ? 3.349 1.867 10.161 1.00 96.69 174 SER A C 1
ATOM 1304 O O . SER A 1 174 ? 2.392 2.284 9.511 1.00 96.69 174 SER A O 1
ATOM 1306 N N . ALA A 1 175 ? 3.235 1.588 11.462 1.00 97.31 175 ALA A N 1
ATOM 1307 C CA . ALA A 1 175 ? 1.996 1.850 12.198 1.00 97.31 175 ALA A CA 1
ATOM 1308 C C . ALA A 1 175 ? 1.597 3.337 12.153 1.00 97.31 175 ALA A C 1
ATOM 1310 O O . ALA A 1 175 ? 0.412 3.649 12.167 1.00 97.31 175 ALA A O 1
ATOM 1311 N N . SER A 1 176 ? 2.571 4.248 12.041 1.00 96.44 176 SER A N 1
ATOM 1312 C CA . SER A 1 176 ? 2.329 5.690 11.896 1.00 96.44 176 SER A CA 1
ATOM 1313 C C . SER A 1 176 ? 1.726 6.094 10.551 1.00 96.44 176 SER A C 1
ATOM 1315 O O . SER A 1 176 ? 1.263 7.223 10.418 1.00 96.44 176 SER A O 1
ATOM 1317 N N . ASP A 1 177 ? 1.756 5.210 9.552 1.00 97.31 177 ASP A N 1
ATOM 1318 C CA . ASP A 1 177 ? 1.138 5.468 8.249 1.00 97.31 177 ASP A CA 1
ATOM 1319 C C . ASP A 1 177 ? -0.384 5.275 8.291 1.00 97.31 177 ASP A C 1
ATOM 1321 O O . ASP A 1 177 ? -1.088 5.658 7.352 1.00 97.31 177 ASP A O 1
ATOM 1325 N N . PHE A 1 178 ? -0.876 4.667 9.374 1.00 97.62 178 PHE A N 1
ATOM 1326 C CA . PHE A 1 178 ? -2.285 4.532 9.689 1.00 97.62 178 PHE A CA 1
ATOM 1327 C C . PHE A 1 178 ? -2.696 5.625 10.672 1.00 97.62 178 PHE A C 1
ATOM 1329 O O . PHE A 1 178 ? -2.006 5.903 11.656 1.00 97.62 178 PHE A O 1
ATOM 1336 N N . SER A 1 179 ? -3.848 6.235 10.435 1.00 96.12 179 SER A N 1
ATOM 1337 C CA . SER A 1 179 ? -4.379 7.280 11.305 1.00 96.12 179 SER A CA 1
ATOM 1338 C C . SER A 1 179 ? -5.898 7.244 11.344 1.00 96.12 179 SER A C 1
ATOM 1340 O O . SER A 1 179 ? -6.538 6.547 10.554 1.00 96.12 179 SER A O 1
ATOM 1342 N N . CYS A 1 180 ? -6.473 7.989 12.283 1.00 94.38 180 CYS A N 1
ATOM 1343 C CA . CYS A 1 180 ? -7.906 8.223 12.325 1.00 94.38 180 CYS A CA 1
ATOM 1344 C C . CYS A 1 180 ? -8.227 9.716 12.297 1.00 94.38 180 CYS A C 1
ATOM 1346 O O . CYS A 1 180 ? -7.397 10.545 12.664 1.00 94.38 180 CYS A O 1
ATOM 1348 N N . ASP A 1 181 ? -9.446 10.044 11.886 1.00 92.44 181 ASP A N 1
ATOM 1349 C CA . ASP A 1 181 ? -10.068 11.350 12.073 1.00 92.44 181 ASP A CA 1
ATOM 1350 C C . ASP A 1 181 ? -11.354 11.167 12.910 1.00 92.44 181 ASP A C 1
ATOM 1352 O O . ASP A 1 181 ? -12.219 10.379 12.504 1.00 92.44 181 ASP A O 1
ATOM 1356 N N . PRO A 1 182 ? -11.473 11.813 14.090 1.00 90.44 182 PRO A N 1
ATOM 1357 C CA . PRO A 1 182 ? -10.456 12.662 14.721 1.00 90.44 182 PRO A CA 1
ATOM 1358 C C . PRO A 1 182 ? -9.180 11.882 15.099 1.00 90.44 182 PRO A C 1
ATOM 1360 O O . PRO A 1 182 ? -9.248 10.684 15.370 1.00 90.44 182 PRO A O 1
ATOM 1363 N N . PRO A 1 183 ? -8.004 12.534 15.180 1.00 90.75 183 PRO A N 1
ATOM 1364 C CA . PRO A 1 183 ? -6.727 11.865 15.471 1.00 90.75 183 PRO A CA 1
ATOM 1365 C C . PRO A 1 183 ? -6.688 11.172 16.836 1.00 90.75 183 PRO A C 1
ATOM 1367 O O . PRO A 1 183 ? -5.906 10.251 17.041 1.00 90.75 183 PRO A O 1
ATOM 1370 N N . SER A 1 184 ? -7.548 11.583 17.769 1.00 88.00 184 SER A N 1
ATOM 1371 C CA . SER A 1 184 ? -7.716 10.942 19.074 1.00 88.00 184 SER A CA 1
ATOM 1372 C C . SER A 1 184 ? -8.686 9.755 19.061 1.00 88.00 184 SER A C 1
ATOM 1374 O O . SER A 1 184 ? -8.938 9.191 20.118 1.00 88.00 184 SER A O 1
ATOM 1376 N N . ALA A 1 185 ? -9.270 9.396 17.914 1.00 89.50 185 ALA A N 1
ATOM 1377 C CA . ALA A 1 185 ? -10.260 8.323 17.803 1.00 89.50 185 ALA A CA 1
ATOM 1378 C C . ALA A 1 185 ? -9.644 6.928 17.897 1.00 89.50 185 ALA A C 1
ATOM 1380 O O . ALA A 1 185 ? -10.297 5.982 18.337 1.00 89.50 185 ALA A O 1
ATOM 1381 N N . CYS A 1 186 ? -8.397 6.778 17.455 1.00 92.00 186 CYS A N 1
ATOM 1382 C CA . CYS A 1 186 ? -7.723 5.497 17.469 1.00 92.00 186 CYS A CA 1
ATOM 1383 C C . CYS A 1 186 ? -6.210 5.650 17.595 1.00 92.00 186 CYS A C 1
ATOM 1385 O O . CYS A 1 186 ? -5.646 6.721 17.374 1.00 92.00 186 CYS A O 1
ATOM 1387 N N . ARG A 1 187 ? -5.546 4.542 17.912 1.00 94.94 187 ARG A N 1
ATOM 1388 C CA . ARG A 1 187 ? -4.091 4.423 17.889 1.00 94.94 187 ARG A CA 1
ATOM 1389 C C . ARG A 1 187 ? -3.696 3.122 17.209 1.00 94.94 187 ARG A C 1
ATOM 1391 O O . ARG A 1 187 ? -4.244 2.074 17.539 1.00 94.94 187 ARG A O 1
ATOM 1398 N N . PHE A 1 188 ? -2.708 3.196 16.324 1.00 96.75 188 PHE A N 1
ATOM 1399 C CA . PHE A 1 188 ? -2.074 2.029 15.725 1.00 96.75 188 PHE A CA 1
ATOM 1400 C C . PHE A 1 188 ? -0.721 1.765 16.381 1.00 96.75 188 PHE A C 1
ATOM 1402 O O . PHE A 1 188 ? 0.077 2.683 16.574 1.00 96.75 188 PHE A O 1
ATOM 1409 N N . THR A 1 189 ? -0.451 0.508 16.712 1.00 97.12 189 THR A N 1
ATOM 1410 C CA . THR A 1 189 ? 0.863 0.050 17.171 1.00 97.12 189 THR A CA 1
ATOM 1411 C C . THR A 1 189 ? 1.289 -1.163 16.367 1.00 97.12 189 THR A C 1
ATOM 1413 O O . THR A 1 189 ? 0.485 -2.037 16.051 1.00 97.12 189 THR A O 1
ATOM 1416 N N . SER A 1 190 ? 2.568 -1.243 16.026 1.00 97.81 190 SER A N 1
ATOM 1417 C CA . SER A 1 190 ? 3.099 -2.451 15.412 1.00 97.81 190 SER A CA 1
ATOM 1418 C C . SER A 1 190 ? 3.245 -3.562 16.442 1.00 97.81 190 SER A C 1
ATOM 1420 O O . SER A 1 190 ? 3.766 -3.347 17.534 1.00 97.81 190 SER A O 1
ATOM 1422 N N . LEU A 1 191 ? 2.808 -4.763 16.068 1.00 97.75 191 LEU A N 1
ATOM 1423 C CA . LEU A 1 191 ? 3.049 -5.989 16.831 1.00 97.75 191 LEU A CA 1
ATOM 1424 C C . LEU A 1 191 ? 4.163 -6.826 16.200 1.00 97.75 191 LEU A C 1
ATOM 1426 O O . LEU A 1 191 ? 4.777 -7.657 16.866 1.00 97.75 191 LEU A O 1
ATOM 1430 N N . THR A 1 192 ? 4.422 -6.635 14.908 1.00 97.56 192 THR A N 1
ATOM 1431 C CA . THR A 1 192 ? 5.497 -7.326 14.195 1.00 97.56 192 THR A CA 1
ATOM 1432 C C . THR A 1 192 ? 6.112 -6.373 13.177 1.00 97.56 192 THR A C 1
ATOM 1434 O O . THR A 1 192 ? 5.422 -5.900 12.278 1.00 97.56 192 THR A O 1
ATOM 1437 N N . ASP A 1 193 ? 7.406 -6.085 13.335 1.00 95.62 193 ASP A N 1
ATOM 1438 C CA . ASP A 1 193 ? 8.179 -5.178 12.463 1.00 95.62 193 ASP A CA 1
ATOM 1439 C C . ASP A 1 193 ? 9.498 -5.785 11.970 1.00 95.62 193 ASP A C 1
ATOM 1441 O O . ASP A 1 193 ? 10.211 -5.165 11.185 1.00 95.62 193 ASP A O 1
ATOM 1445 N N . ALA A 1 194 ? 9.844 -6.984 12.435 1.00 95.06 194 ALA A N 1
ATOM 1446 C CA . ALA A 1 194 ? 11.085 -7.662 12.097 1.00 95.06 194 ALA A CA 1
ATOM 1447 C C . ALA A 1 194 ? 10.783 -8.963 11.358 1.00 95.06 194 ALA A C 1
ATOM 1449 O O . ALA A 1 194 ? 9.832 -9.663 11.707 1.00 95.06 194 ALA A O 1
ATOM 1450 N N . ASN A 1 195 ? 11.624 -9.289 10.372 1.00 95.56 195 ASN A N 1
ATOM 1451 C CA . ASN A 1 195 ? 11.504 -10.503 9.566 1.00 95.56 195 ASN A CA 1
ATOM 1452 C C . ASN A 1 195 ? 10.100 -10.657 8.944 1.00 95.56 195 ASN A C 1
ATOM 1454 O O . ASN A 1 195 ? 9.434 -11.663 9.168 1.00 95.56 195 ASN A O 1
ATOM 1458 N N . ILE A 1 196 ? 9.632 -9.625 8.231 1.00 97.00 196 ILE A N 1
ATOM 1459 C CA . ILE A 1 196 ? 8.305 -9.573 7.594 1.00 97.00 196 ILE A CA 1
ATOM 1460 C C . ILE A 1 196 ? 8.397 -9.996 6.121 1.00 97.00 196 ILE A C 1
ATOM 1462 O O . ILE A 1 196 ? 9.386 -9.674 5.462 1.00 97.00 196 ILE A O 1
ATOM 1466 N N . LYS A 1 197 ? 7.350 -10.653 5.595 1.00 96.69 197 LYS A N 1
ATOM 1467 C CA . LYS A 1 197 ? 7.176 -10.932 4.155 1.00 96.69 197 LYS A CA 1
ATOM 1468 C C . LYS A 1 197 ? 7.437 -9.676 3.317 1.00 96.69 197 LYS A C 1
ATOM 1470 O O . LYS A 1 197 ? 6.783 -8.646 3.499 1.00 96.69 197 LYS A O 1
ATOM 1475 N N . ALA A 1 198 ? 8.379 -9.772 2.384 1.00 95.94 198 ALA A N 1
ATOM 1476 C CA . ALA A 1 198 ? 8.726 -8.669 1.500 1.00 95.94 198 ALA A CA 1
ATOM 1477 C C . ALA A 1 198 ? 7.749 -8.613 0.318 1.00 95.94 198 ALA A C 1
ATOM 1479 O O . ALA A 1 198 ? 7.674 -9.543 -0.481 1.00 95.94 198 ALA A O 1
ATOM 1480 N N . TYR A 1 199 ? 7.005 -7.516 0.206 1.00 97.38 199 TYR A N 1
ATOM 1481 C CA . TYR A 1 199 ? 6.110 -7.239 -0.918 1.00 97.38 199 TYR A CA 1
ATOM 1482 C C . TYR A 1 199 ? 6.887 -6.465 -1.980 1.00 97.38 199 TYR A C 1
ATOM 1484 O O . TYR A 1 199 ? 7.158 -5.273 -1.816 1.00 97.38 199 TYR A O 1
ATOM 1492 N N . LEU A 1 200 ? 7.303 -7.165 -3.033 1.00 97.31 200 LEU A N 1
ATOM 1493 C CA . LEU A 1 200 ? 8.301 -6.687 -3.988 1.00 97.31 200 LEU A CA 1
ATOM 1494 C C . LEU A 1 200 ? 7.781 -6.735 -5.429 1.00 97.31 200 LEU A C 1
ATOM 1496 O O . LEU A 1 200 ? 6.922 -7.568 -5.742 1.00 97.31 200 LEU A O 1
ATOM 1500 N N . PRO A 1 201 ? 8.314 -5.882 -6.329 1.00 97.81 201 PRO A N 1
ATOM 1501 C CA . PRO A 1 201 ? 8.017 -5.961 -7.752 1.00 97.81 201 PRO A CA 1
ATOM 1502 C C . PRO A 1 201 ? 8.298 -7.364 -8.286 1.00 97.81 201 PRO A C 1
ATOM 1504 O O . PRO A 1 201 ? 9.347 -7.944 -8.005 1.00 97.81 201 PRO A O 1
ATOM 1507 N N . CYS A 1 202 ? 7.359 -7.898 -9.063 1.00 98.19 202 CYS A N 1
ATOM 1508 C CA . CYS A 1 202 ? 7.456 -9.221 -9.673 1.00 98.19 202 CYS A CA 1
ATOM 1509 C C . CYS A 1 202 ? 7.779 -10.341 -8.670 1.00 98.19 202 CYS A C 1
ATOM 1511 O O . CYS A 1 202 ? 8.422 -11.318 -9.040 1.00 98.19 202 CYS A O 1
ATOM 1513 N N . SER A 1 203 ? 7.373 -10.181 -7.403 1.00 97.75 203 SER A N 1
ATOM 1514 C CA . SER A 1 203 ? 7.604 -11.148 -6.317 1.00 97.75 203 SER A CA 1
ATOM 1515 C C . SER A 1 203 ? 9.057 -11.595 -6.191 1.00 97.75 203 SER A C 1
ATOM 1517 O O . SER A 1 203 ? 9.313 -12.7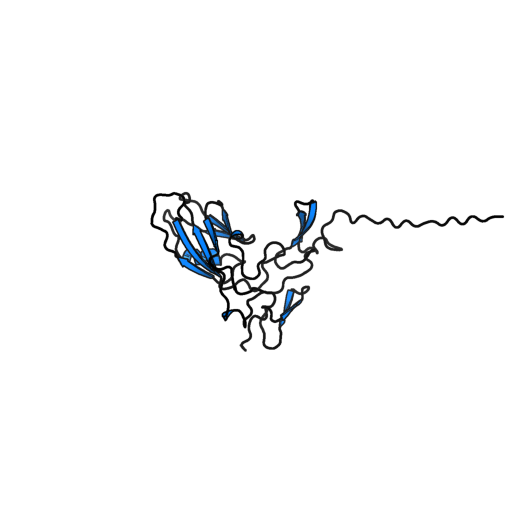20 -5.784 1.00 97.75 203 SER A O 1
ATOM 1519 N N . ASN A 1 204 ? 10.002 -10.727 -6.578 1.00 97.38 204 ASN A N 1
ATOM 1520 C CA . ASN A 1 204 ? 11.434 -11.026 -6.625 1.00 97.38 204 ASN A CA 1
ATOM 1521 C C . ASN A 1 204 ? 11.854 -12.136 -7.622 1.00 97.38 204 ASN A C 1
ATOM 1523 O O . ASN A 1 204 ? 12.999 -12.571 -7.598 1.00 97.38 204 ASN A O 1
ATOM 1527 N N . HIS A 1 205 ? 10.965 -12.543 -8.535 1.00 97.50 205 HIS A N 1
ATOM 1528 C CA . HIS A 1 205 ? 11.182 -13.623 -9.511 1.00 97.50 205 HIS A CA 1
ATOM 1529 C C . HIS A 1 205 ? 10.875 -13.206 -10.952 1.00 97.50 205 HIS A C 1
ATOM 1531 O O . HIS A 1 205 ? 10.393 -13.980 -11.786 1.00 97.50 205 HIS A O 1
ATOM 1537 N N . GLY A 1 206 ? 11.133 -11.941 -11.265 1.00 96.81 206 GLY A N 1
ATOM 1538 C CA . GLY A 1 206 ? 10.990 -11.435 -12.618 1.00 96.81 206 GLY A CA 1
ATOM 1539 C C . GLY A 1 206 ? 11.613 -10.065 -12.812 1.00 96.81 206 GLY A C 1
ATOM 1540 O O . GLY A 1 206 ? 11.797 -9.289 -11.875 1.00 96.81 206 GLY A O 1
ATOM 1541 N N . LEU A 1 207 ? 11.904 -9.749 -14.070 1.00 97.81 207 LEU A N 1
ATOM 1542 C CA . LEU A 1 207 ? 12.393 -8.436 -14.465 1.00 97.81 207 LEU A CA 1
ATOM 1543 C C . LEU A 1 207 ? 11.212 -7.498 -14.713 1.00 97.81 207 LEU A C 1
ATOM 1545 O O . LEU A 1 207 ? 10.358 -7.758 -15.564 1.00 97.81 207 LEU A O 1
ATOM 1549 N N . CYS A 1 208 ? 11.185 -6.381 -13.988 1.00 97.81 208 CYS A N 1
ATOM 1550 C CA . CYS A 1 208 ? 10.191 -5.336 -14.185 1.00 97.81 208 CYS A CA 1
ATOM 1551 C C . CYS A 1 208 ? 10.550 -4.457 -15.390 1.00 97.81 208 CYS A C 1
ATOM 1553 O O . CYS A 1 208 ? 11.568 -3.762 -15.393 1.00 97.81 208 CYS A O 1
ATOM 1555 N N . ASN A 1 209 ? 9.684 -4.424 -16.402 1.00 97.94 209 ASN A N 1
ATOM 1556 C CA . ASN A 1 209 ? 9.790 -3.447 -17.478 1.00 97.94 209 ASN A CA 1
ATOM 1557 C C . ASN A 1 209 ? 9.089 -2.144 -17.061 1.00 97.94 209 ASN A C 1
ATOM 1559 O O . ASN A 1 209 ? 7.871 -2.020 -17.179 1.00 97.94 209 ASN A O 1
ATOM 1563 N N . ALA A 1 210 ? 9.873 -1.151 -16.638 1.00 96.81 210 ALA A N 1
ATOM 1564 C CA . ALA A 1 210 ? 9.374 0.129 -16.129 1.00 96.81 210 ALA A CA 1
ATOM 1565 C C . ALA A 1 210 ? 8.630 1.003 -17.164 1.00 96.81 210 ALA A C 1
ATOM 1567 O O . ALA A 1 210 ? 8.023 1.997 -16.789 1.00 96.81 210 ALA A O 1
ATOM 1568 N N . VAL A 1 211 ? 8.647 0.669 -18.460 1.00 96.44 211 VAL A N 1
ATOM 1569 C CA . VAL A 1 211 ? 7.886 1.406 -19.493 1.00 96.44 211 VAL A CA 1
ATOM 1570 C C . VAL A 1 211 ? 6.484 0.817 -19.661 1.00 96.44 211 VAL A C 1
ATOM 1572 O O . VAL A 1 211 ? 5.489 1.536 -19.778 1.00 96.44 211 VAL A O 1
ATOM 1575 N N . SER A 1 212 ? 6.390 -0.512 -19.671 1.00 97.00 212 SER A N 1
ATOM 1576 C CA . SER A 1 212 ? 5.119 -1.228 -19.836 1.00 97.00 212 SER A CA 1
ATOM 1577 C C . SER A 1 212 ? 4.388 -1.475 -18.514 1.00 97.00 212 SER A C 1
ATOM 1579 O O . SER A 1 212 ? 3.159 -1.487 -18.517 1.00 97.00 212 SER A O 1
ATOM 1581 N N . GLY A 1 213 ? 5.118 -1.589 -17.399 1.00 97.12 213 GLY A N 1
ATOM 1582 C CA . GLY A 1 213 ? 4.597 -2.017 -16.098 1.00 97.12 213 GLY A CA 1
ATOM 1583 C C . GLY A 1 213 ? 4.382 -3.530 -16.007 1.00 97.12 213 GLY A C 1
ATOM 1584 O O . GLY A 1 213 ? 3.576 -3.975 -15.200 1.00 97.12 213 GLY A O 1
ATOM 1585 N N . LEU A 1 214 ? 5.042 -4.323 -16.859 1.00 97.88 214 LEU A N 1
ATOM 1586 C CA . LEU A 1 214 ? 4.879 -5.778 -16.919 1.00 97.88 214 LEU A CA 1
ATOM 1587 C C . LEU A 1 214 ? 6.101 -6.510 -16.357 1.00 97.88 214 LEU A C 1
ATOM 1589 O O . LEU A 1 214 ? 7.240 -6.073 -16.540 1.00 97.88 214 LEU A O 1
ATOM 1593 N N . CYS A 1 215 ? 5.843 -7.651 -15.720 1.00 98.44 215 CYS A N 1
ATOM 1594 C CA . CYS A 1 215 ? 6.865 -8.569 -15.232 1.00 98.44 215 CYS A CA 1
ATOM 1595 C C . CYS A 1 215 ? 7.212 -9.616 -16.292 1.00 98.44 215 CYS A C 1
ATOM 1597 O O . CYS A 1 215 ? 6.326 -10.286 -16.821 1.00 98.44 215 CYS A O 1
ATOM 1599 N N . ALA A 1 216 ? 8.503 -9.783 -16.570 1.00 98.00 216 ALA A N 1
ATOM 1600 C CA . ALA A 1 216 ? 9.028 -10.934 -17.295 1.00 98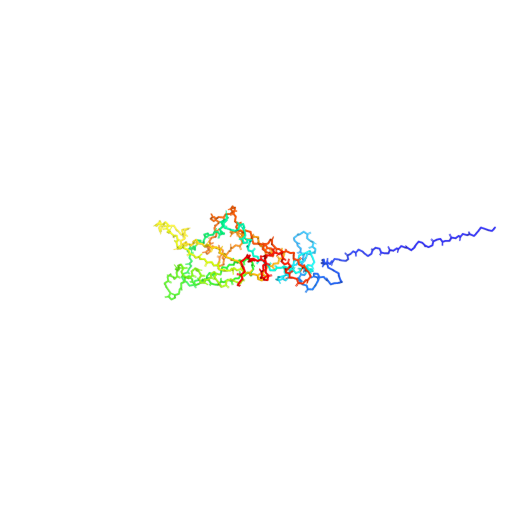.00 216 ALA A CA 1
ATOM 1601 C C . ALA A 1 216 ? 9.544 -11.960 -16.278 1.00 98.00 216 ALA A C 1
ATOM 1603 O O . ALA A 1 216 ? 10.598 -11.743 -15.681 1.00 98.00 216 ALA A O 1
ATOM 1604 N N . CYS A 1 217 ? 8.780 -13.030 -16.048 1.00 98.31 217 CYS A N 1
ATOM 1605 C CA . CYS A 1 217 ? 9.094 -14.018 -15.015 1.00 98.31 217 CYS A CA 1
ATOM 1606 C C . CYS A 1 217 ? 10.301 -14.888 -15.365 1.00 98.31 217 CYS A C 1
ATOM 1608 O O . CYS A 1 217 ? 10.548 -15.210 -16.530 1.00 98.31 217 CYS A O 1
ATOM 1610 N N . GLU A 1 218 ? 11.030 -15.283 -14.328 1.00 97.88 218 GLU A N 1
ATOM 1611 C CA . GLU A 1 218 ? 12.074 -16.299 -14.406 1.00 97.88 218 GLU A CA 1
ATOM 1612 C C . GLU A 1 218 ? 11.468 -17.686 -14.706 1.00 97.88 218 GLU A C 1
ATOM 1614 O O . GLU A 1 218 ? 10.300 -17.934 -14.386 1.00 97.88 218 GLU A O 1
ATOM 1619 N N . PRO A 1 219 ? 12.230 -18.622 -15.308 1.00 96.19 219 PRO A N 1
ATOM 1620 C CA . PRO A 1 219 ? 11.749 -19.981 -15.548 1.00 96.19 219 PRO A CA 1
ATOM 1621 C C . PRO A 1 219 ? 11.230 -20.650 -14.268 1.00 96.19 219 PRO A C 1
ATOM 1623 O O . PRO A 1 219 ? 11.911 -20.650 -13.246 1.00 96.19 219 PRO A O 1
ATOM 1626 N N . GLY A 1 220 ? 10.037 -21.244 -14.344 1.00 94.81 220 GLY A N 1
ATOM 1627 C CA . GLY A 1 220 ? 9.363 -21.877 -13.203 1.00 94.81 220 GLY A CA 1
ATOM 1628 C C . GLY A 1 220 ? 8.426 -20.950 -12.425 1.00 94.81 220 GLY A C 1
ATOM 1629 O O . GLY A 1 220 ? 7.609 -21.447 -11.658 1.00 94.81 220 GLY A O 1
ATOM 1630 N N . TYR A 1 221 ? 8.463 -19.636 -12.667 1.00 97.19 221 TYR A N 1
ATOM 1631 C CA . TYR A 1 221 ? 7.554 -18.670 -12.048 1.00 97.19 221 TYR A CA 1
ATOM 1632 C C . TYR A 1 221 ? 6.525 -18.151 -13.048 1.00 97.19 221 TYR A C 1
ATOM 1634 O O . TYR A 1 221 ? 6.810 -17.965 -14.232 1.00 97.19 221 TYR A O 1
ATOM 1642 N N . HIS A 1 222 ? 5.307 -17.905 -12.576 1.00 95.00 222 HIS A N 1
ATOM 1643 C CA . HIS A 1 222 ? 4.192 -17.513 -13.434 1.00 95.00 222 HIS A CA 1
ATOM 1644 C C . HIS A 1 222 ? 3.188 -16.593 -12.729 1.00 95.00 222 HIS A C 1
ATOM 1646 O O . HIS A 1 222 ? 3.314 -16.234 -11.556 1.00 95.00 222 HIS A O 1
ATOM 1652 N N . GLY A 1 223 ? 2.180 -16.172 -13.496 1.00 95.00 223 GLY A N 1
ATOM 1653 C CA . GLY A 1 223 ? 1.222 -15.144 -13.106 1.00 95.00 223 GLY A CA 1
ATOM 1654 C C . GLY A 1 223 ? 1.723 -13.730 -13.408 1.00 95.00 223 GLY A C 1
ATOM 1655 O O . GLY A 1 223 ? 2.879 -13.507 -13.754 1.00 95.00 223 GLY A O 1
ATOM 1656 N N . VAL A 1 224 ? 0.836 -12.744 -13.264 1.00 96.44 224 VAL A N 1
ATOM 1657 C CA . VAL A 1 224 ? 1.110 -11.339 -13.640 1.00 96.44 224 VAL A CA 1
ATOM 1658 C C . VAL A 1 224 ? 2.225 -10.671 -12.824 1.00 96.44 224 VAL A C 1
ATOM 1660 O O . VAL A 1 224 ? 2.733 -9.625 -13.214 1.00 96.44 224 VAL A O 1
ATOM 1663 N N . HIS A 1 225 ? 2.583 -11.268 -11.689 1.00 97.31 225 HIS A N 1
ATOM 1664 C CA . HIS A 1 225 ? 3.560 -10.765 -10.727 1.00 97.31 225 HIS A CA 1
ATOM 1665 C C . HIS A 1 225 ? 4.603 -11.825 -10.345 1.00 97.31 225 HIS A C 1
ATOM 1667 O O . HIS A 1 225 ? 5.292 -11.632 -9.353 1.00 97.31 225 HIS A O 1
ATOM 1673 N N . CYS A 1 226 ? 4.703 -12.939 -11.082 1.00 97.62 226 CYS A N 1
ATOM 1674 C CA . CYS A 1 226 ? 5.668 -14.026 -10.835 1.00 97.62 226 CYS A CA 1
ATOM 1675 C C . CYS A 1 226 ? 5.628 -14.622 -9.411 1.00 97.62 226 CYS A C 1
ATOM 1677 O O . CYS A 1 226 ? 6.629 -15.132 -8.921 1.00 97.62 226 CYS A O 1
ATOM 1679 N N . GLY A 1 227 ? 4.476 -14.535 -8.737 1.00 95.81 227 GLY A N 1
ATOM 1680 C CA . GLY A 1 227 ? 4.297 -14.962 -7.344 1.00 95.81 227 GLY A CA 1
ATOM 1681 C C . GLY A 1 227 ? 3.871 -16.420 -7.166 1.00 95.81 227 GLY A C 1
ATOM 1682 O O . GLY A 1 227 ? 3.556 -16.818 -6.053 1.00 95.81 227 GLY A O 1
ATOM 1683 N N . SER A 1 228 ? 3.817 -17.212 -8.239 1.00 94.38 228 SER A N 1
ATOM 1684 C CA . SER A 1 228 ? 3.481 -18.638 -8.179 1.00 94.38 228 SER A CA 1
ATOM 1685 C C . SER A 1 228 ? 4.554 -19.467 -8.875 1.00 94.38 228 SER A C 1
ATOM 1687 O O . SER A 1 228 ? 5.035 -19.079 -9.940 1.00 94.38 228 SER A O 1
ATOM 1689 N N . ASN A 1 229 ? 4.917 -20.595 -8.266 1.00 91.62 229 ASN A N 1
ATOM 1690 C CA . ASN A 1 229 ? 5.935 -21.545 -8.729 1.00 91.62 229 ASN A CA 1
ATOM 1691 C C . ASN A 1 229 ? 5.431 -23.003 -8.768 1.00 91.62 229 ASN A C 1
ATOM 1693 O O . ASN A 1 229 ? 6.223 -23.933 -8.911 1.00 91.62 229 ASN A O 1
ATOM 1697 N N . VAL A 1 230 ? 4.119 -23.203 -8.628 1.00 86.31 230 VAL A N 1
ATOM 1698 C CA . VAL A 1 230 ? 3.447 -24.500 -8.761 1.00 86.31 230 VAL A CA 1
ATOM 1699 C C . VAL A 1 230 ? 2.677 -24.547 -10.074 1.00 86.31 230 VAL A C 1
ATOM 1701 O O . VAL A 1 230 ? 1.877 -23.655 -10.335 1.00 86.31 230 VAL A O 1
ATOM 1704 N N . ASP A 1 231 ? 2.925 -25.549 -10.916 1.00 71.62 231 ASP A N 1
ATOM 1705 C CA . ASP A 1 231 ? 2.186 -25.692 -12.175 1.00 71.62 231 ASP A CA 1
ATOM 1706 C C . ASP A 1 231 ? 0.673 -25.767 -11.889 1.00 71.62 231 ASP A C 1
ATOM 1708 O O . ASP A 1 231 ? 0.240 -26.525 -11.017 1.00 71.62 231 ASP A O 1
ATOM 1712 N N . ALA A 1 232 ? -0.104 -24.926 -12.580 1.00 57.78 232 ALA A N 1
ATOM 1713 C CA . ALA A 1 232 ? -1.555 -24.813 -12.416 1.00 57.78 232 ALA A CA 1
ATOM 1714 C C . ALA A 1 232 ? -2.323 -26.016 -12.985 1.00 57.78 232 ALA A C 1
ATOM 1716 O O . ALA A 1 232 ? -1.900 -26.551 -14.037 1.00 57.78 232 ALA A O 1
#

Sequence (232 aa):
MWSILVAMAVVAAVTEPGKRCPGSPNQCSLHGSCMINRHGEYICNCQWGYTGFDCAQKMCPHGFDPVTSDAVQEKKLRVSILHLPPSSSILVQFHGHVVELDAAAGGATHLTTDVCAQVFRRFRNLGDLSCASTAVSADASSSSLPVAEFDLTLHSFPVYPVMNNLFHHAGNPSASDFSCDPPSACRFTSLTDANIKAYLPCSNHGLCNAVSGLCACEPGYHGVHCGSNVDA